Protein AF-A0A426UV46-F1 (afdb_monomer)

Nearest PDB structures (foldseek):
  8rbz-assembly1_g  TM=4.718E-01  e=3.714E+00  Homo sapiens
  5lu1-assembly1_A  TM=3.350E-01  e=1.543E+00  Homo sapiens
  2npm-assembly1_A  TM=2.794E-01  e=1.773E+00  Cryptosporidium parvum
  6y40-assembly1_A-2  TM=2.422E-01  e=1.945E+00  Homo sapiens
  2npm-assembly1_B  TM=2.722E-01  e=7.781E+00  Cryptosporidium parvum

pLDDT: mean 91.59, std 10.91, range [35.41, 98.19]

Radius of gyration: 17.72 Å; Cα contacts (8 Å, |Δi|>4): 249; chains: 1; bounding box: 41×38×52 Å

Structure (mmCIF, N/CA/C/O backbone):
data_AF-A0A426UV46-F1
#
_entry.id   AF-A0A426UV46-F1
#
loop_
_atom_site.group_PDB
_atom_site.id
_atom_site.type_symbol
_atom_site.label_atom_id
_atom_site.label_alt_id
_atom_site.label_comp_id
_atom_site.label_asym_id
_atom_site.label_entity_id
_atom_site.label_seq_id
_atom_site.pdbx_PDB_ins_code
_atom_site.Cartn_x
_atom_site.Cartn_y
_atom_site.Cartn_z
_atom_site.occupancy
_atom_site.B_iso_or_equiv
_atom_site.auth_seq_id
_atom_site.auth_comp_id
_atom_site.auth_asym_id
_atom_site.auth_atom_id
_atom_site.pdbx_PDB_model_num
ATOM 1 N N . MET A 1 1 ? 6.391 7.490 -26.432 1.00 70.06 1 MET A N 1
ATOM 2 C CA . MET A 1 1 ? 7.486 7.150 -25.497 1.00 70.06 1 MET A CA 1
ATOM 3 C C . MET A 1 1 ? 7.598 5.645 -25.295 1.00 70.06 1 MET A C 1
ATOM 5 O O . MET A 1 1 ? 8.622 5.083 -25.646 1.00 70.06 1 MET A O 1
ATOM 9 N N . PHE A 1 2 ? 6.559 4.973 -24.791 1.00 74.00 2 PHE A N 1
ATOM 10 C CA . PHE A 1 2 ? 6.619 3.526 -24.540 1.00 74.00 2 PHE A CA 1
ATOM 11 C C . PHE A 1 2 ? 6.658 2.647 -25.801 1.00 74.00 2 PHE A C 1
ATOM 13 O O . PHE A 1 2 ? 7.026 1.481 -25.697 1.00 74.00 2 PHE A O 1
ATOM 20 N N . ASP A 1 3 ? 6.374 3.210 -26.979 1.00 79.50 3 ASP A N 1
ATOM 21 C CA . ASP A 1 3 ? 6.514 2.539 -28.282 1.00 79.50 3 ASP A CA 1
ATOM 22 C C . ASP A 1 3 ? 7.847 2.835 -28.993 1.00 79.50 3 ASP A C 1
ATOM 24 O O . ASP A 1 3 ? 8.056 2.397 -30.126 1.00 79.50 3 ASP A O 1
ATOM 28 N N . ASP A 1 4 ? 8.756 3.585 -28.357 1.00 83.25 4 ASP A N 1
ATOM 29 C CA . ASP A 1 4 ? 10.045 3.929 -28.959 1.00 83.25 4 ASP A CA 1
ATOM 30 C C . ASP A 1 4 ? 10.956 2.698 -29.040 1.00 83.25 4 ASP A C 1
ATOM 32 O O . ASP A 1 4 ? 11.532 2.247 -28.046 1.00 83.25 4 ASP A O 1
ATOM 36 N N . LYS A 1 5 ? 11.094 2.161 -30.255 1.00 81.56 5 LYS A N 1
ATOM 37 C CA . LYS A 1 5 ? 11.864 0.948 -30.555 1.00 81.56 5 LYS A CA 1
ATOM 38 C C . LYS A 1 5 ? 13.367 1.097 -30.310 1.00 81.56 5 LYS A C 1
ATOM 40 O O . LYS A 1 5 ? 14.045 0.076 -30.267 1.00 81.56 5 LYS A O 1
ATOM 45 N N . HIS A 1 6 ? 13.877 2.316 -30.142 1.00 90.56 6 HIS A N 1
ATOM 46 C CA . HIS A 1 6 ? 15.285 2.561 -29.837 1.00 90.56 6 HIS A CA 1
ATOM 47 C C . HIS A 1 6 ? 15.610 2.409 -28.349 1.00 90.56 6 HIS A C 1
ATOM 49 O O . HIS A 1 6 ? 16.777 2.248 -28.008 1.00 90.56 6 HIS A O 1
ATOM 55 N N . LEU A 1 7 ? 14.596 2.417 -27.478 1.00 92.00 7 LEU A N 1
ATOM 56 C CA . LEU A 1 7 ? 14.758 2.196 -26.045 1.00 92.00 7 LEU A CA 1
ATOM 57 C C . LEU A 1 7 ? 14.491 0.734 -25.687 1.00 92.00 7 LEU A C 1
ATOM 59 O O . LEU A 1 7 ? 13.470 0.158 -26.087 1.00 92.00 7 LEU A O 1
ATOM 63 N N . THR A 1 8 ? 15.365 0.166 -24.861 1.00 93.44 8 THR A N 1
ATOM 64 C CA . THR A 1 8 ? 15.127 -1.095 -24.152 1.00 93.44 8 THR A CA 1
ATOM 65 C C . THR A 1 8 ? 13.950 -0.957 -23.184 1.00 93.44 8 THR A C 1
ATOM 67 O O . THR A 1 8 ? 13.579 0.140 -22.761 1.00 93.44 8 THR A O 1
ATOM 70 N N . ALA A 1 9 ? 13.356 -2.081 -22.782 1.00 92.81 9 ALA A N 1
ATOM 71 C CA . ALA A 1 9 ? 12.232 -2.072 -21.848 1.00 92.81 9 ALA A CA 1
ATOM 72 C C . ALA A 1 9 ? 12.585 -1.415 -20.498 1.00 92.81 9 ALA A C 1
ATOM 74 O O . ALA A 1 9 ? 11.799 -0.639 -19.952 1.00 92.81 9 ALA A O 1
ATOM 75 N N . ARG A 1 10 ? 13.807 -1.654 -20.008 1.00 93.94 10 ARG A N 1
ATOM 76 C CA . ARG A 1 10 ? 14.328 -1.041 -18.782 1.00 93.94 10 ARG A CA 1
ATOM 77 C C . ARG A 1 10 ? 14.507 0.470 -18.923 1.00 93.94 10 ARG A C 1
ATOM 79 O O . ARG A 1 10 ? 14.128 1.215 -18.025 1.00 93.94 10 ARG A O 1
ATOM 86 N N . GLU A 1 11 ? 15.027 0.941 -20.055 1.00 94.81 11 GLU A N 1
ATOM 87 C CA . GLU A 1 11 ? 15.141 2.380 -20.327 1.00 94.81 11 GLU A CA 1
ATOM 88 C C . GLU A 1 11 ? 13.773 3.059 -20.405 1.00 94.81 11 GLU A C 1
ATOM 90 O O . GLU A 1 11 ? 13.620 4.168 -19.902 1.00 94.81 11 GLU A O 1
ATOM 95 N N . ARG A 1 12 ? 12.758 2.389 -20.964 1.00 94.69 12 ARG A N 1
ATOM 96 C CA . ARG A 1 12 ? 11.387 2.921 -21.009 1.00 94.69 12 ARG A CA 1
ATOM 97 C C . ARG A 1 12 ? 10.771 3.054 -19.622 1.00 94.69 12 ARG A C 1
ATOM 99 O O . ARG A 1 12 ? 10.164 4.082 -19.342 1.00 94.69 12 ARG A O 1
ATOM 106 N N . ILE A 1 13 ? 10.942 2.058 -18.752 1.00 95.12 13 ILE A N 1
ATOM 107 C CA . ILE A 1 13 ? 10.481 2.147 -17.359 1.00 95.12 13 ILE A CA 1
ATOM 108 C C . ILE A 1 13 ? 11.248 3.254 -16.619 1.00 95.12 13 ILE A C 1
ATOM 110 O O . ILE A 1 13 ? 10.619 4.085 -15.970 1.00 95.12 13 ILE A O 1
ATOM 114 N N . ARG A 1 14 ? 12.580 3.343 -16.778 1.00 95.50 14 ARG A N 1
ATOM 115 C CA . ARG A 1 14 ? 13.387 4.428 -16.188 1.00 95.50 14 ARG A CA 1
ATOM 116 C C . ARG A 1 14 ? 12.884 5.802 -16.620 1.00 95.50 14 ARG A C 1
ATOM 118 O O . ARG A 1 14 ? 12.739 6.696 -15.794 1.00 95.50 14 ARG A O 1
ATOM 125 N N . LEU A 1 15 ? 12.628 5.966 -17.915 1.00 94.62 15 LEU A N 1
ATOM 126 C CA . LEU A 1 15 ? 12.138 7.212 -18.483 1.00 94.62 15 LEU A CA 1
ATOM 127 C C . LEU A 1 15 ? 10.731 7.539 -17.973 1.00 94.62 15 LEU A C 1
ATOM 129 O O . LEU A 1 15 ? 10.480 8.674 -17.584 1.00 94.62 15 LEU A O 1
ATOM 133 N N . GLY A 1 16 ? 9.835 6.552 -17.926 1.00 95.06 16 GLY A N 1
ATOM 134 C CA . GLY A 1 16 ? 8.491 6.733 -17.390 1.00 95.06 16 GLY A CA 1
ATOM 135 C C . GLY A 1 16 ? 8.497 7.156 -15.926 1.00 95.06 16 GLY A C 1
ATOM 136 O O . GLY A 1 16 ? 7.791 8.096 -15.574 1.00 95.06 16 GLY A O 1
ATOM 137 N N . TYR A 1 17 ? 9.339 6.543 -15.092 1.00 96.56 17 TYR A N 1
ATOM 138 C CA . TYR A 1 17 ? 9.496 6.994 -13.712 1.00 96.56 17 TYR A CA 1
ATOM 139 C C . TYR A 1 17 ? 10.090 8.399 -13.634 1.00 96.56 17 TYR A C 1
ATOM 141 O O . TYR A 1 17 ? 9.603 9.200 -12.852 1.00 96.56 17 TYR A O 1
ATOM 149 N N . GLY A 1 18 ? 11.048 8.744 -14.499 1.00 96.31 18 GLY A N 1
ATOM 150 C CA . GLY A 1 18 ? 11.556 10.114 -14.595 1.00 96.31 18 GLY A CA 1
ATOM 151 C C . GLY A 1 18 ? 10.467 11.147 -14.919 1.00 96.31 18 GLY A C 1
ATOM 152 O O . GLY A 1 18 ? 10.508 12.256 -14.396 1.00 96.31 18 GLY A O 1
ATOM 153 N N . PHE A 1 19 ? 9.465 10.790 -15.730 1.00 95.81 19 PHE A N 1
ATOM 154 C CA . PHE A 1 19 ? 8.300 11.651 -15.965 1.00 95.81 19 PHE A CA 1
ATOM 155 C C . PHE A 1 19 ? 7.394 11.765 -14.743 1.00 95.81 19 PHE A C 1
ATOM 157 O O . PHE A 1 19 ? 6.931 12.863 -14.445 1.00 95.81 19 PHE A O 1
ATOM 164 N N . VAL A 1 20 ? 7.158 10.660 -14.034 1.00 96.62 20 VAL A N 1
ATOM 165 C CA . VAL A 1 20 ? 6.393 10.674 -12.782 1.00 96.62 20 VAL A CA 1
ATOM 166 C C . VAL A 1 20 ? 7.094 11.543 -11.735 1.00 96.62 20 VAL A C 1
ATOM 168 O O . VAL A 1 20 ? 6.450 12.387 -11.128 1.00 96.62 20 VAL A O 1
ATOM 171 N N . ASP A 1 21 ? 8.410 11.410 -11.589 1.00 96.62 21 ASP A N 1
ATOM 172 C CA . ASP A 1 21 ? 9.207 12.187 -10.635 1.00 96.62 21 ASP A CA 1
ATOM 173 C C . ASP A 1 21 ? 9.211 13.687 -10.975 1.00 96.62 21 ASP A C 1
ATOM 175 O O . ASP A 1 21 ? 9.207 14.532 -10.083 1.00 96.62 21 ASP A O 1
ATOM 179 N N . LEU A 1 22 ? 9.222 14.030 -12.268 1.00 96.69 22 LEU A N 1
ATOM 180 C CA . LEU A 1 22 ? 9.265 15.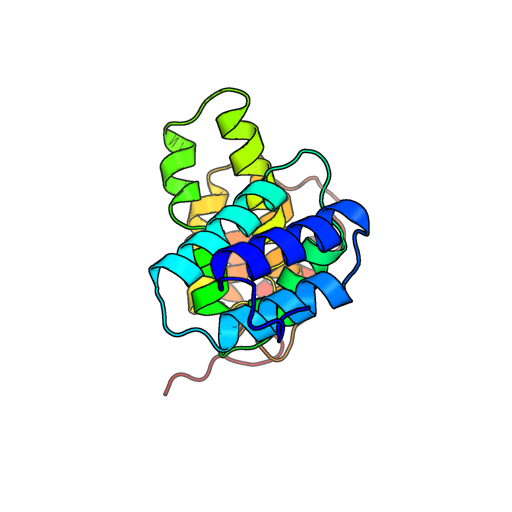418 -12.727 1.00 96.69 22 LEU A CA 1
ATOM 181 C C . LEU A 1 22 ? 7.902 16.116 -12.662 1.00 96.69 22 LEU A C 1
ATOM 183 O O . LEU A 1 22 ? 7.845 17.313 -12.382 1.00 96.69 22 LEU A O 1
ATOM 187 N N . LEU A 1 23 ? 6.829 15.404 -13.008 1.00 96.06 23 LEU A N 1
ATOM 188 C CA . LEU A 1 23 ? 5.510 16.001 -13.233 1.00 96.06 23 LEU A CA 1
ATOM 189 C C . LEU A 1 23 ? 4.511 15.711 -12.111 1.00 96.06 23 LEU A C 1
ATOM 191 O O . LEU A 1 23 ? 3.512 16.419 -12.026 1.00 96.06 23 LEU A O 1
ATOM 195 N N . ASP A 1 24 ? 4.747 14.670 -11.307 1.00 96.31 24 ASP A N 1
ATOM 196 C CA . ASP A 1 24 ? 3.757 14.062 -10.405 1.00 96.31 24 ASP A CA 1
ATOM 197 C C . ASP A 1 24 ? 2.389 13.877 -11.093 1.00 96.31 24 ASP A C 1
ATOM 199 O O . ASP A 1 2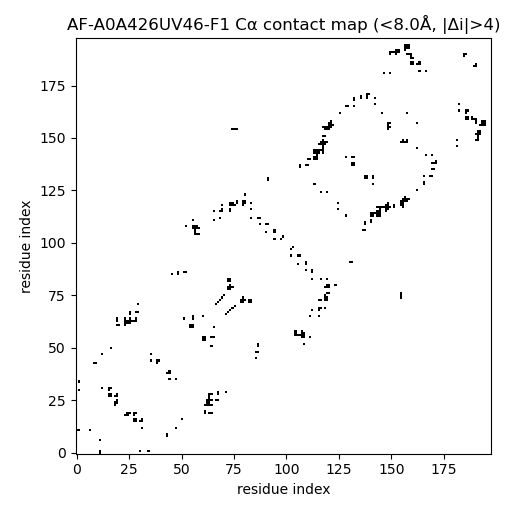4 ? 1.323 14.157 -10.545 1.00 96.31 24 ASP A O 1
ATOM 203 N N . ASP A 1 25 ? 2.438 13.435 -12.355 1.00 94.88 25 ASP A N 1
ATOM 204 C CA . ASP A 1 25 ? 1.274 13.296 -13.223 1.00 94.88 25 ASP A CA 1
ATOM 205 C C . ASP A 1 25 ? 0.744 11.857 -13.227 1.00 94.88 25 ASP A C 1
ATOM 207 O O . ASP A 1 25 ? 1.466 10.890 -13.496 1.00 94.88 25 ASP A O 1
ATOM 211 N N . TYR A 1 26 ? -0.554 11.718 -12.954 1.00 95.38 26 TYR A N 1
ATOM 212 C CA . TYR A 1 26 ? -1.234 10.426 -12.882 1.00 95.38 26 TYR A CA 1
ATOM 213 C C . TYR A 1 26 ? -1.158 9.644 -14.203 1.00 95.38 26 TYR A C 1
ATOM 215 O O . TYR A 1 26 ? -0.915 8.434 -14.194 1.00 95.38 26 TYR A O 1
ATOM 223 N N . TRP A 1 27 ? -1.291 10.309 -15.354 1.00 94.94 27 TRP A N 1
ATOM 224 C CA . TRP A 1 27 ? -1.262 9.624 -16.646 1.00 94.94 27 TRP A CA 1
ATOM 225 C C . TRP A 1 27 ? 0.115 9.046 -16.965 1.00 94.94 27 TRP A C 1
ATOM 227 O O . TRP A 1 27 ? 0.189 7.971 -17.566 1.00 94.94 27 TRP A O 1
ATOM 237 N N . ALA A 1 28 ? 1.204 9.678 -16.522 1.00 94.94 28 ALA A N 1
ATOM 238 C CA . ALA A 1 28 ? 2.539 9.088 -16.619 1.00 94.94 28 ALA A CA 1
ATOM 239 C C . ALA A 1 28 ? 2.632 7.748 -15.856 1.00 94.94 28 ALA A C 1
ATOM 241 O O . ALA A 1 28 ? 3.160 6.766 -16.392 1.00 94.94 28 ALA A O 1
ATOM 242 N N . ALA A 1 29 ? 2.049 7.668 -14.654 1.00 96.00 29 ALA A N 1
ATOM 243 C CA . ALA A 1 29 ? 2.001 6.440 -13.858 1.00 96.00 29 ALA A CA 1
ATOM 244 C C . ALA A 1 29 ? 1.108 5.355 -14.496 1.00 96.00 29 ALA A C 1
ATOM 246 O O . ALA A 1 29 ? 1.477 4.178 -14.521 1.00 96.00 29 ALA A O 1
ATOM 247 N N . VAL A 1 30 ? -0.035 5.735 -15.077 1.00 95.31 30 VAL A N 1
ATOM 248 C CA . VAL A 1 30 ? -0.928 4.808 -15.802 1.00 95.31 30 VAL A CA 1
ATOM 249 C C . VAL A 1 30 ? -0.241 4.210 -17.031 1.00 95.31 30 VAL A C 1
ATOM 251 O O . VAL A 1 30 ? -0.336 3.008 -17.287 1.00 95.31 30 VAL A O 1
ATOM 254 N N . GLN A 1 31 ? 0.499 5.018 -17.790 1.00 94.69 31 GLN A N 1
ATOM 255 C CA . GLN A 1 31 ? 1.215 4.540 -18.974 1.00 94.69 31 GLN A CA 1
ATOM 256 C C . GLN A 1 31 ? 2.314 3.531 -18.609 1.00 94.69 31 GLN A C 1
ATOM 258 O O . GLN A 1 31 ? 2.457 2.510 -19.286 1.00 94.69 31 GLN A O 1
ATOM 263 N N . LEU A 1 32 ? 3.037 3.764 -17.505 1.00 94.81 32 LEU A N 1
ATOM 264 C CA . LEU A 1 32 ? 3.971 2.789 -16.934 1.00 94.81 32 LEU A CA 1
ATOM 265 C C . LEU A 1 32 ? 3.274 1.471 -16.587 1.00 94.81 32 LEU A C 1
ATOM 267 O O . LEU A 1 32 ? 3.762 0.399 -16.949 1.00 94.81 32 LEU A O 1
ATOM 271 N N . ARG A 1 33 ? 2.109 1.539 -15.934 1.00 94.62 33 ARG A N 1
ATOM 272 C CA . ARG A 1 33 ? 1.307 0.353 -15.623 1.00 94.62 33 ARG A CA 1
ATOM 273 C C . ARG A 1 33 ? 0.925 -0.424 -16.878 1.00 94.62 33 ARG A C 1
ATOM 275 O O . ARG A 1 33 ? 1.093 -1.641 -16.932 1.00 94.62 33 ARG A O 1
ATOM 282 N N . TRP A 1 34 ? 0.407 0.244 -17.902 1.00 94.56 34 TRP A N 1
ATOM 283 C CA . TRP A 1 34 ? 0.044 -0.433 -19.148 1.00 94.56 34 TRP A CA 1
ATOM 284 C C . TRP A 1 34 ? 1.253 -1.033 -19.855 1.00 94.56 34 TRP A C 1
ATOM 286 O O . TRP A 1 34 ? 1.131 -2.080 -20.492 1.00 94.56 34 TRP A O 1
ATOM 296 N N . PHE A 1 35 ? 2.413 -0.386 -19.756 1.00 94.81 35 PHE A N 1
ATOM 297 C CA . PHE A 1 35 ? 3.654 -0.931 -20.276 1.00 94.81 35 PHE A CA 1
ATOM 298 C C . PHE A 1 35 ? 4.042 -2.221 -19.546 1.00 94.81 35 PHE A C 1
ATOM 300 O O . PHE A 1 35 ? 4.252 -3.231 -20.219 1.00 94.81 35 PHE A O 1
ATOM 307 N N . ILE A 1 36 ? 4.085 -2.213 -18.206 1.00 95.12 36 ILE A N 1
ATOM 308 C CA . ILE A 1 36 ? 4.538 -3.372 -17.424 1.00 95.12 36 ILE A CA 1
ATOM 309 C C . ILE A 1 36 ? 3.565 -4.552 -17.507 1.00 95.12 36 ILE A C 1
ATOM 311 O O . ILE A 1 36 ? 4.004 -5.684 -17.661 1.00 95.12 36 ILE A O 1
ATOM 315 N N . ARG A 1 37 ? 2.246 -4.304 -17.550 1.00 92.75 37 ARG A N 1
ATOM 316 C CA . ARG A 1 37 ? 1.223 -5.360 -17.711 1.00 92.75 37 ARG A CA 1
ATOM 317 C C . ARG A 1 37 ? 1.338 -6.152 -19.017 1.00 92.75 37 ARG A C 1
ATOM 319 O O . ARG A 1 37 ? 0.748 -7.221 -19.128 1.00 92.75 37 ARG A O 1
ATOM 326 N N . ARG A 1 38 ? 2.038 -5.617 -20.020 1.00 92.81 38 ARG A N 1
ATOM 327 C CA . ARG A 1 38 ? 2.291 -6.294 -21.302 1.00 92.81 38 ARG A CA 1
ATOM 328 C C . ARG A 1 38 ? 3.603 -7.076 -21.314 1.00 92.81 38 ARG A C 1
ATOM 330 O O . ARG A 1 38 ? 3.882 -7.747 -22.303 1.00 92.81 38 ARG A O 1
ATOM 337 N N . GLN A 1 39 ? 4.417 -6.955 -20.270 1.00 92.88 39 GLN A N 1
ATOM 338 C CA . GLN A 1 39 ? 5.687 -7.660 -20.171 1.00 92.88 39 GLN A CA 1
ATOM 339 C C . GLN A 1 39 ? 5.469 -9.031 -19.539 1.00 92.88 39 GLN A C 1
ATOM 341 O O . GLN A 1 39 ? 4.649 -9.192 -18.640 1.00 92.88 39 GLN A O 1
ATOM 346 N N . THR A 1 40 ? 6.227 -10.017 -20.007 1.00 92.00 40 THR A N 1
ATOM 347 C CA . THR A 1 40 ? 6.253 -11.372 -19.434 1.00 92.00 40 THR A CA 1
ATOM 348 C C . THR A 1 40 ? 7.562 -11.668 -18.708 1.00 92.00 40 THR A C 1
ATOM 350 O O . THR A 1 40 ? 7.720 -12.758 -18.173 1.00 92.00 40 THR A O 1
ATOM 353 N N . ASP A 1 41 ? 8.513 -10.730 -18.734 1.00 95.25 41 ASP A N 1
ATOM 354 C CA . ASP A 1 41 ? 9.821 -10.854 -18.096 1.00 95.25 41 ASP A CA 1
ATOM 355 C C . ASP A 1 41 ? 9.699 -10.596 -16.577 1.00 95.25 41 ASP A C 1
ATOM 357 O O . ASP A 1 41 ? 9.364 -9.470 -16.172 1.00 95.25 41 ASP A O 1
ATOM 361 N N . PRO A 1 42 ? 9.954 -11.610 -15.724 1.00 94.19 42 PRO A N 1
ATOM 362 C CA . PRO A 1 42 ? 9.878 -11.459 -14.275 1.00 94.19 42 PRO A CA 1
ATOM 363 C C . PRO A 1 42 ? 10.929 -10.498 -13.713 1.00 94.19 42 PRO A C 1
ATOM 365 O O . PRO A 1 42 ? 10.622 -9.757 -12.784 1.00 94.19 42 PRO A O 1
ATOM 368 N N . GLU A 1 43 ? 12.140 -10.453 -14.279 1.00 95.56 43 GLU A N 1
ATOM 369 C CA . GLU A 1 43 ? 13.204 -9.564 -13.790 1.00 95.56 43 GLU A CA 1
ATOM 370 C C . GLU A 1 43 ? 12.855 -8.101 -14.056 1.00 95.56 43 GLU A C 1
ATOM 372 O O . GLU A 1 43 ? 13.065 -7.227 -13.214 1.00 95.56 43 GLU A O 1
ATOM 377 N N . LEU A 1 44 ? 12.268 -7.831 -15.221 1.00 95.75 44 LEU A N 1
ATOM 378 C CA . LEU A 1 44 ? 11.785 -6.502 -15.568 1.00 95.75 44 LEU A CA 1
ATOM 379 C C . LEU A 1 44 ? 10.614 -6.068 -14.675 1.00 95.75 44 LEU A C 1
ATOM 381 O O . LEU A 1 44 ? 10.540 -4.904 -14.278 1.00 95.75 44 LEU A O 1
ATOM 385 N N . THR A 1 45 ? 9.714 -7.001 -14.360 1.00 95.62 45 THR A N 1
ATOM 386 C CA . THR A 1 45 ? 8.574 -6.774 -13.460 1.00 95.62 45 THR A CA 1
ATOM 387 C C . THR A 1 45 ? 9.040 -6.484 -12.040 1.00 95.62 45 THR A C 1
ATOM 389 O O . THR A 1 45 ? 8.590 -5.513 -11.434 1.00 95.62 4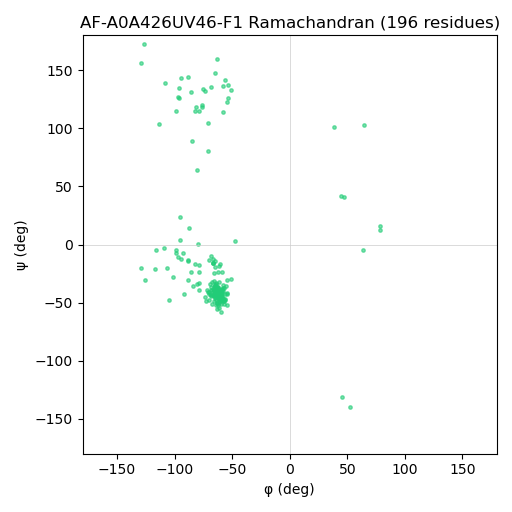5 THR A O 1
ATOM 392 N N . GLU A 1 46 ? 9.998 -7.254 -11.531 1.00 95.25 46 GLU A N 1
ATOM 393 C CA . GLU A 1 46 ? 10.600 -6.994 -10.226 1.00 95.25 46 GLU A CA 1
ATOM 394 C C . GLU A 1 46 ? 11.343 -5.656 -10.208 1.00 95.25 46 GLU A C 1
ATOM 396 O O . GLU A 1 46 ? 11.223 -4.888 -9.255 1.00 95.25 46 GLU A O 1
ATOM 401 N N . TRP A 1 47 ? 12.046 -5.313 -11.291 1.00 96.06 47 TRP A N 1
ATOM 402 C CA . TRP A 1 47 ? 12.701 -4.014 -11.396 1.00 96.06 47 TRP A CA 1
ATOM 403 C C . TRP A 1 47 ? 11.700 -2.850 -11.352 1.00 96.06 47 TRP A C 1
ATOM 405 O O . TRP A 1 47 ? 11.945 -1.863 -10.661 1.00 96.06 47 TRP A O 1
ATOM 415 N N . PHE A 1 48 ? 10.551 -2.974 -12.026 1.00 97.50 48 PHE A N 1
ATOM 416 C CA . PHE A 1 48 ? 9.456 -2.006 -11.918 1.00 97.50 48 PHE A CA 1
ATOM 417 C C . PHE A 1 48 ? 8.982 -1.852 -10.467 1.00 97.50 48 PHE A C 1
ATOM 419 O O . PHE A 1 48 ? 8.943 -0.736 -9.950 1.00 97.50 48 PHE A O 1
ATOM 426 N N . TRP A 1 49 ? 8.677 -2.954 -9.779 1.00 97.62 49 TRP A N 1
ATOM 427 C CA . TRP A 1 49 ? 8.207 -2.883 -8.396 1.00 97.62 49 TRP A CA 1
ATOM 428 C C . TRP A 1 49 ? 9.265 -2.332 -7.440 1.00 97.62 49 TRP A C 1
ATOM 430 O O . TRP A 1 49 ? 8.926 -1.553 -6.552 1.00 97.62 49 TRP A O 1
ATOM 440 N N . ALA A 1 50 ? 10.546 -2.641 -7.643 1.00 96.25 50 ALA A N 1
ATOM 441 C CA . ALA A 1 50 ? 11.637 -2.070 -6.859 1.00 96.25 50 ALA A CA 1
ATOM 442 C C . ALA A 1 50 ? 11.702 -0.539 -6.984 1.00 96.25 50 ALA A C 1
ATOM 444 O O . ALA A 1 50 ? 11.801 0.159 -5.973 1.00 96.25 50 ALA A O 1
ATOM 445 N N . GLU A 1 51 ? 11.574 -0.008 -8.201 1.00 97.00 51 GLU A N 1
ATOM 446 C CA . GLU A 1 51 ? 11.520 1.436 -8.459 1.00 97.00 51 GLU A CA 1
ATOM 447 C C . GLU A 1 51 ? 10.259 2.084 -7.860 1.00 97.00 51 GLU A C 1
ATOM 449 O O . GLU A 1 51 ? 10.325 3.195 -7.322 1.00 97.00 51 GLU A O 1
ATOM 454 N N . TYR A 1 52 ? 9.122 1.380 -7.893 1.00 97.75 52 TYR A N 1
ATOM 455 C CA . TYR A 1 52 ? 7.881 1.804 -7.241 1.00 97.75 52 TYR A CA 1
ATOM 456 C C . TYR A 1 52 ? 8.062 1.916 -5.721 1.00 97.75 52 TYR A C 1
ATOM 458 O O . TYR A 1 52 ? 7.789 2.959 -5.123 1.00 97.75 52 TYR A O 1
ATOM 466 N N . ARG A 1 53 ? 8.571 0.850 -5.091 1.00 97.25 53 ARG A N 1
ATOM 467 C CA . ARG A 1 53 ? 8.815 0.772 -3.645 1.00 97.25 53 ARG A CA 1
ATOM 468 C C . ARG A 1 53 ? 9.827 1.817 -3.188 1.00 97.25 53 ARG A C 1
ATOM 470 O O . ARG A 1 53 ? 9.639 2.406 -2.127 1.00 97.25 53 ARG A O 1
ATOM 477 N N . SER A 1 54 ? 10.868 2.087 -3.976 1.00 95.94 54 SER A N 1
ATOM 478 C CA . SER A 1 54 ? 11.833 3.144 -3.655 1.00 95.94 54 SER A CA 1
ATOM 479 C C . SER A 1 54 ? 11.135 4.496 -3.496 1.00 95.94 54 SER A C 1
ATOM 481 O O . SER A 1 54 ? 11.314 5.165 -2.485 1.00 95.94 54 SER A O 1
ATOM 483 N N . ARG A 1 55 ? 10.258 4.864 -4.436 1.00 97.31 55 ARG A N 1
ATOM 484 C CA . ARG A 1 55 ? 9.531 6.146 -4.403 1.00 97.31 55 ARG A CA 1
ATOM 485 C C . ARG A 1 55 ? 8.493 6.210 -3.288 1.00 97.31 55 ARG A C 1
ATOM 487 O O . ARG A 1 55 ? 8.310 7.252 -2.668 1.00 97.31 55 ARG A O 1
ATOM 494 N N . LEU A 1 56 ? 7.857 5.085 -2.962 1.00 96.88 56 LEU A N 1
ATOM 495 C CA . LEU A 1 56 ? 6.975 5.005 -1.795 1.00 96.88 56 LEU A CA 1
ATOM 496 C C . LEU A 1 56 ? 7.717 5.149 -0.460 1.00 96.88 56 LEU A C 1
ATOM 498 O O . LEU A 1 56 ? 7.063 5.424 0.543 1.00 96.88 56 LEU A O 1
ATOM 502 N N . ALA A 1 57 ? 9.040 5.000 -0.424 1.00 96.50 57 ALA A N 1
ATOM 503 C CA . ALA A 1 57 ? 9.841 5.183 0.783 1.00 96.50 57 ALA A CA 1
ATOM 504 C C . ALA A 1 57 ? 10.309 6.637 0.991 1.00 96.50 57 ALA A C 1
ATOM 506 O O . ALA A 1 57 ? 10.735 6.998 2.093 1.00 96.50 57 ALA A O 1
ATOM 507 N N . GLU A 1 58 ? 10.203 7.486 -0.035 1.00 96.62 58 GLU A N 1
ATOM 508 C CA . GLU A 1 58 ? 10.648 8.882 0.021 1.00 96.62 58 GLU A CA 1
ATOM 509 C C . GLU A 1 58 ? 9.840 9.706 1.036 1.00 96.62 58 GLU A C 1
ATOM 511 O O . GLU A 1 58 ? 8.647 9.445 1.220 1.00 96.62 58 GLU A O 1
ATOM 516 N N . PRO A 1 59 ? 10.426 10.719 1.702 1.00 95.12 59 PRO A N 1
ATOM 517 C CA . PRO A 1 59 ? 9.717 11.528 2.696 1.00 95.12 59 PRO A CA 1
ATOM 518 C C . PRO A 1 59 ? 8.427 12.161 2.161 1.00 95.12 59 PRO A C 1
ATOM 520 O O . PRO A 1 59 ? 7.391 12.112 2.826 1.00 95.12 59 PRO A O 1
ATOM 523 N N . GLN A 1 60 ? 8.462 12.675 0.931 1.00 93.31 60 GLN A N 1
ATOM 524 C CA . GLN A 1 60 ? 7.293 13.210 0.243 1.00 93.31 60 GLN A CA 1
ATOM 525 C C . GLN A 1 60 ? 6.694 12.149 -0.680 1.00 93.31 60 GLN A C 1
ATOM 527 O O . GLN A 1 60 ? 7.388 11.569 -1.509 1.00 93.31 60 GLN A O 1
ATOM 532 N N . ALA A 1 61 ? 5.397 11.885 -0.523 1.00 89.50 61 ALA A N 1
ATOM 533 C CA . ALA A 1 61 ? 4.683 10.982 -1.413 1.00 89.50 61 ALA A CA 1
ATOM 534 C C . ALA A 1 61 ? 4.407 11.674 -2.752 1.00 89.50 61 ALA A C 1
ATOM 536 O O . ALA A 1 61 ? 3.914 12.802 -2.764 1.00 89.50 61 ALA A O 1
ATOM 537 N N . LEU A 1 62 ? 4.666 10.970 -3.852 1.00 93.81 62 LEU A N 1
ATOM 538 C CA . LEU A 1 62 ? 4.189 11.353 -5.180 1.00 93.81 62 LEU A CA 1
ATOM 539 C C . LEU A 1 62 ? 2.701 11.011 -5.274 1.00 93.81 62 LEU A C 1
ATOM 541 O O . LEU A 1 62 ? 2.328 9.840 -5.123 1.00 93.81 62 LEU A O 1
ATOM 545 N N . HIS A 1 63 ? 1.859 12.023 -5.479 1.00 95.25 63 HIS A N 1
ATOM 546 C CA . HIS A 1 63 ? 0.412 11.851 -5.551 1.00 95.25 63 HIS A CA 1
ATOM 547 C C . HIS A 1 63 ? 0.019 10.917 -6.698 1.00 95.25 63 HIS A C 1
ATOM 549 O O . HIS A 1 63 ? -0.820 10.036 -6.513 1.00 95.25 63 HIS A O 1
ATOM 555 N N . ALA A 1 64 ? 0.667 11.042 -7.857 1.00 96.44 64 ALA A N 1
ATOM 556 C CA . ALA A 1 64 ? 0.404 10.195 -9.012 1.00 96.44 64 ALA A CA 1
ATOM 557 C C . ALA A 1 64 ? 0.639 8.712 -8.717 1.00 96.44 64 ALA A C 1
ATOM 559 O O . ALA A 1 64 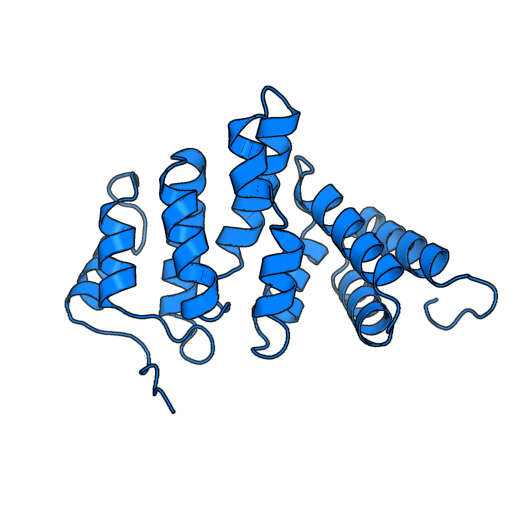? -0.154 7.870 -9.143 1.00 96.44 64 ALA A O 1
ATOM 560 N N . LEU A 1 65 ? 1.704 8.381 -7.976 1.00 95.88 65 LEU A N 1
ATOM 561 C CA . LEU A 1 65 ? 1.978 6.997 -7.596 1.00 95.88 65 LEU A CA 1
ATOM 562 C C . LEU A 1 65 ? 1.003 6.510 -6.537 1.00 95.88 65 LEU A C 1
ATOM 564 O O . LEU A 1 65 ? 0.424 5.450 -6.716 1.00 95.88 65 LEU A O 1
ATOM 568 N N . THR A 1 66 ? 0.768 7.253 -5.458 1.00 95.12 66 THR A N 1
ATOM 569 C CA . THR A 1 66 ? -0.154 6.772 -4.416 1.00 95.12 66 THR A CA 1
ATOM 570 C C . THR A 1 66 ? -1.579 6.614 -4.938 1.00 95.12 66 THR A C 1
ATOM 572 O O . THR A 1 66 ? -2.246 5.637 -4.597 1.00 95.12 66 THR A O 1
ATOM 575 N N . TYR A 1 67 ? -2.019 7.505 -5.827 1.00 95.50 67 TYR A N 1
ATOM 576 C CA . TYR A 1 67 ? -3.312 7.388 -6.485 1.00 95.50 67 TYR A CA 1
ATOM 577 C C . TYR A 1 67 ? -3.356 6.195 -7.448 1.00 95.50 67 TYR A C 1
ATOM 579 O O . TYR A 1 67 ? -4.227 5.343 -7.300 1.00 95.50 67 TYR A O 1
ATOM 587 N N . CYS A 1 68 ? -2.379 6.055 -8.355 1.00 96.25 68 CYS A N 1
ATOM 588 C CA . CYS A 1 68 ? -2.270 4.899 -9.257 1.00 96.25 68 CYS A CA 1
ATOM 589 C C . CYS A 1 68 ? -2.181 3.567 -8.488 1.00 96.25 68 CYS A C 1
ATOM 591 O O . CYS A 1 68 ? -2.815 2.587 -8.860 1.00 96.25 68 CYS A O 1
ATOM 593 N N . MET A 1 69 ? -1.454 3.508 -7.371 1.00 96.19 69 MET A N 1
ATOM 594 C CA . MET A 1 69 ? -1.442 2.338 -6.487 1.00 96.19 69 MET A CA 1
ATOM 595 C C . MET A 1 69 ? -2.862 1.971 -6.052 1.00 96.19 69 MET A C 1
ATOM 597 O O . MET A 1 69 ? -3.286 0.834 -6.232 1.00 96.19 69 MET A O 1
ATOM 601 N N . SER A 1 70 ? -3.605 2.943 -5.524 1.00 93.81 70 SER A N 1
ATOM 602 C CA . SER A 1 70 ? -4.956 2.728 -5.015 1.00 93.81 70 SER A CA 1
ATOM 603 C C . SER A 1 70 ? -5.934 2.289 -6.113 1.00 93.81 70 SER A C 1
ATOM 605 O O . SER A 1 70 ? -6.524 1.218 -5.993 1.00 93.81 70 SER A O 1
ATOM 607 N N . VAL A 1 71 ? -6.067 3.068 -7.193 1.00 92.44 71 VAL A N 1
ATOM 608 C CA . VAL A 1 71 ? -7.149 2.887 -8.185 1.00 92.44 71 VAL A CA 1
ATOM 609 C C . VAL A 1 71 ? -6.806 1.917 -9.312 1.00 92.44 71 VAL A C 1
ATOM 611 O O . VAL A 1 71 ? -7.674 1.251 -9.864 1.00 92.44 71 VAL A O 1
ATOM 614 N N . ASP A 1 72 ? -5.533 1.813 -9.688 1.00 93.69 72 ASP A N 1
ATOM 615 C CA . ASP A 1 72 ? -5.136 1.011 -10.843 1.00 93.69 72 ASP A CA 1
ATOM 616 C C . ASP A 1 72 ? -4.560 -0.354 -10.459 1.00 93.69 72 ASP A C 1
ATOM 618 O O . ASP A 1 72 ? -4.616 -1.296 -11.258 1.00 93.69 72 ASP A O 1
ATOM 622 N N . TRP A 1 73 ? -3.963 -0.469 -9.273 1.00 95.38 73 TRP A N 1
ATOM 623 C CA . TRP A 1 73 ? -3.329 -1.708 -8.831 1.00 95.38 73 TRP A CA 1
ATOM 624 C C . TRP A 1 73 ? -4.155 -2.451 -7.792 1.00 95.38 73 TRP A C 1
ATOM 626 O O . TRP A 1 73 ? -4.356 -3.653 -7.962 1.00 95.38 73 TRP A O 1
ATOM 636 N N . LEU A 1 74 ? -4.641 -1.752 -6.764 1.00 94.88 74 LEU A N 1
ATOM 637 C CA . LEU A 1 74 ? -5.299 -2.363 -5.606 1.00 94.88 74 LEU A CA 1
ATOM 638 C C . LEU A 1 74 ? -6.831 -2.437 -5.714 1.00 94.88 74 LEU A C 1
ATOM 640 O O . LEU A 1 74 ? -7.438 -3.147 -4.921 1.00 94.88 74 LEU A O 1
ATOM 644 N N . GLU A 1 75 ? -7.456 -1.754 -6.677 1.00 90.31 75 GLU A N 1
ATOM 645 C CA . GLU A 1 75 ? -8.916 -1.789 -6.879 1.00 90.31 75 GLU A CA 1
ATOM 646 C C . GLU A 1 75 ? -9.400 -2.981 -7.726 1.00 90.31 75 GLU A C 1
ATOM 648 O O . GLU A 1 75 ? -10.458 -3.549 -7.463 1.00 90.31 75 GLU A O 1
ATOM 653 N N . ASP A 1 76 ? -8.631 -3.398 -8.737 1.00 86.06 76 ASP A N 1
ATOM 654 C CA . ASP A 1 76 ? -8.997 -4.515 -9.618 1.00 86.06 76 ASP A CA 1
ATOM 655 C C . ASP A 1 76 ? -8.661 -5.858 -8.952 1.00 86.06 76 ASP A C 1
ATOM 657 O O . ASP A 1 76 ? -7.490 -6.166 -8.726 1.00 86.06 76 ASP A O 1
ATOM 661 N N . ARG A 1 77 ? -9.675 -6.701 -8.700 1.00 82.75 77 ARG A N 1
ATOM 662 C CA . ARG A 1 77 ? -9.521 -8.045 -8.100 1.00 82.75 77 ARG A CA 1
ATOM 663 C C . ARG A 1 77 ? -8.470 -8.918 -8.797 1.00 82.75 77 ARG A C 1
ATOM 665 O O . ARG A 1 77 ? -7.852 -9.750 -8.140 1.00 82.75 77 ARG A O 1
ATOM 672 N N . ASN A 1 78 ? -8.243 -8.739 -10.100 1.00 86.19 78 ASN A N 1
ATOM 673 C CA . ASN A 1 78 ? -7.266 -9.534 -10.851 1.00 86.19 78 ASN A CA 1
ATOM 674 C C . ASN A 1 78 ? -5.820 -9.069 -10.642 1.00 86.19 78 ASN A C 1
ATOM 676 O O . ASN A 1 78 ? -4.890 -9.800 -10.980 1.00 86.19 78 ASN A O 1
ATOM 680 N N . THR A 1 79 ? -5.612 -7.847 -10.146 1.00 90.19 79 THR A N 1
ATOM 681 C CA . THR A 1 79 ? -4.274 -7.285 -9.918 1.00 90.19 79 THR A CA 1
ATOM 682 C C . THR A 1 79 ? -3.987 -6.980 -8.457 1.00 90.19 79 THR A C 1
ATOM 684 O O . THR A 1 79 ? -2.815 -6.922 -8.099 1.00 90.19 79 THR A O 1
ATOM 687 N N . ALA A 1 80 ? -5.013 -6.819 -7.621 1.00 93.25 80 ALA A N 1
ATOM 688 C CA . ALA A 1 80 ? -4.883 -6.349 -6.248 1.00 93.25 80 ALA A CA 1
ATOM 689 C C . ALA A 1 80 ? -3.990 -7.253 -5.402 1.00 93.25 80 ALA A C 1
ATOM 691 O O . ALA A 1 80 ? -3.031 -6.763 -4.818 1.00 93.25 80 ALA A O 1
ATOM 692 N N . ALA A 1 81 ? -4.250 -8.563 -5.392 1.00 93.44 81 ALA A N 1
ATOM 693 C CA . ALA A 1 81 ? -3.457 -9.516 -4.620 1.00 93.44 81 ALA A CA 1
ATOM 694 C C . ALA A 1 81 ? -1.967 -9.534 -5.029 1.00 93.44 81 ALA A C 1
ATOM 696 O O . ALA A 1 81 ? -1.128 -9.198 -4.191 1.00 93.44 81 ALA A O 1
ATOM 697 N N . PRO A 1 82 ? -1.601 -9.805 -6.302 1.00 94.44 82 PRO A N 1
ATOM 698 C CA . PRO A 1 82 ? -0.191 -9.838 -6.689 1.00 94.44 82 PRO A CA 1
ATOM 699 C C . PRO A 1 82 ? 0.494 -8.467 -6.588 1.00 94.44 82 PRO A C 1
ATOM 701 O O . PRO A 1 82 ? 1.687 -8.403 -6.303 1.00 94.44 82 PRO A O 1
ATOM 704 N N . ALA A 1 83 ? -0.225 -7.359 -6.805 1.00 96.44 83 ALA A N 1
ATOM 705 C CA . ALA A 1 83 ? 0.346 -6.026 -6.626 1.00 96.44 83 ALA A CA 1
ATOM 706 C C . ALA A 1 83 ? 0.600 -5.710 -5.147 1.00 96.44 83 ALA A C 1
ATOM 708 O O . ALA A 1 83 ? 1.653 -5.171 -4.821 1.00 96.44 83 ALA A O 1
ATOM 709 N N . PHE A 1 84 ? -0.331 -6.052 -4.255 1.00 97.06 84 PHE A N 1
ATOM 710 C CA . PHE A 1 84 ? -0.179 -5.853 -2.814 1.00 97.06 84 PHE A CA 1
ATOM 711 C C . PHE A 1 84 ? 1.017 -6.639 -2.264 1.00 97.06 84 PHE A C 1
ATOM 713 O O . PHE A 1 84 ? 1.863 -6.062 -1.579 1.00 97.06 84 PHE A O 1
ATOM 720 N N . GLU A 1 85 ? 1.147 -7.912 -2.648 1.00 95.56 85 GLU A N 1
ATOM 721 C CA . GLU A 1 85 ? 2.303 -8.754 -2.315 1.00 95.56 85 GLU A CA 1
ATOM 722 C C . GLU A 1 85 ? 3.611 -8.167 -2.863 1.00 95.56 85 GLU A C 1
ATOM 724 O O . GLU A 1 85 ? 4.582 -8.017 -2.124 1.00 95.56 85 GLU A O 1
ATOM 729 N N . ALA A 1 86 ? 3.640 -7.758 -4.136 1.00 96.25 86 ALA A N 1
ATOM 730 C CA . ALA A 1 86 ? 4.835 -7.173 -4.741 1.00 96.25 86 ALA A CA 1
ATOM 731 C C . ALA A 1 86 ? 5.232 -5.834 -4.099 1.00 96.25 86 ALA A C 1
ATOM 733 O O . ALA A 1 86 ? 6.419 -5.527 -3.988 1.00 96.25 86 ALA A O 1
ATOM 734 N N . LEU A 1 87 ? 4.265 -5.019 -3.675 1.00 96.69 87 LEU A N 1
ATOM 735 C CA . LEU A 1 87 ? 4.512 -3.726 -3.038 1.00 96.69 87 LEU A CA 1
ATOM 736 C C . LEU A 1 87 ? 5.075 -3.874 -1.623 1.00 96.69 87 LEU A C 1
ATOM 738 O O . LEU A 1 87 ? 5.965 -3.106 -1.257 1.00 96.69 87 LEU A O 1
ATOM 742 N N . LEU A 1 88 ? 4.580 -4.843 -0.851 1.00 95.06 88 LEU A N 1
ATOM 743 C CA . LEU A 1 88 ? 5.080 -5.124 0.495 1.00 95.06 88 LEU A CA 1
ATOM 744 C C . LEU A 1 88 ? 6.381 -5.926 0.481 1.00 95.06 88 LEU A C 1
ATOM 746 O O . LEU A 1 88 ? 7.220 -5.707 1.350 1.00 95.06 88 LEU A O 1
ATOM 750 N N . ALA A 1 89 ? 6.581 -6.821 -0.491 1.00 88.88 89 ALA A N 1
ATOM 751 C CA . ALA A 1 89 ? 7.708 -7.755 -0.506 1.00 88.88 89 ALA A CA 1
ATOM 752 C C . ALA A 1 89 ? 7.903 -8.402 0.889 1.00 88.88 89 ALA A C 1
ATOM 754 O O . ALA A 1 89 ? 6.932 -8.819 1.514 1.00 88.88 89 ALA A O 1
ATOM 755 N N . ASP A 1 90 ? 9.132 -8.426 1.418 1.00 89.81 90 ASP A N 1
ATOM 756 C CA . ASP A 1 90 ? 9.423 -8.920 2.776 1.00 89.81 90 ASP A CA 1
ATOM 757 C C . ASP A 1 90 ? 9.472 -7.791 3.827 1.00 89.81 90 ASP A C 1
ATOM 759 O O . ASP A 1 90 ? 10.182 -7.899 4.828 1.00 89.81 90 ASP A O 1
ATOM 763 N N . ASP A 1 91 ? 8.819 -6.651 3.593 1.00 92.56 91 ASP A N 1
ATOM 764 C CA . ASP A 1 91 ? 9.052 -5.433 4.378 1.00 92.56 91 ASP A CA 1
ATOM 765 C C . ASP A 1 91 ? 8.731 -5.573 5.867 1.00 92.56 91 ASP A C 1
ATOM 767 O O . ASP A 1 91 ? 9.487 -5.057 6.691 1.00 92.56 91 ASP A O 1
ATOM 771 N N . LEU A 1 92 ? 7.647 -6.269 6.225 1.00 92.81 92 LEU A N 1
ATOM 772 C CA . LEU A 1 92 ? 7.280 -6.497 7.628 1.00 92.81 92 LEU A CA 1
ATOM 773 C C . LEU A 1 92 ? 8.325 -7.350 8.359 1.00 92.81 92 LEU A C 1
ATOM 775 O O . LEU A 1 92 ? 8.669 -7.057 9.506 1.00 92.81 92 LEU A O 1
ATOM 779 N N . GLU A 1 93 ? 8.898 -8.342 7.676 1.00 92.94 93 GLU A N 1
ATOM 780 C CA . GLU A 1 93 ? 9.985 -9.155 8.221 1.00 92.94 93 GLU A CA 1
ATOM 781 C C . GLU A 1 93 ? 11.277 -8.340 8.331 1.00 92.94 93 GLU A C 1
ATOM 783 O O . GLU A 1 93 ? 11.902 -8.280 9.391 1.00 92.94 93 GLU A O 1
ATOM 788 N N . ARG A 1 94 ? 11.648 -7.614 7.269 1.00 91.69 94 ARG A N 1
ATOM 789 C CA . ARG A 1 94 ? 12.838 -6.747 7.257 1.00 91.69 94 ARG A CA 1
ATOM 790 C C . ARG A 1 94 ? 12.776 -5.694 8.349 1.00 91.69 94 ARG A C 1
ATOM 792 O O . ARG A 1 94 ? 13.796 -5.409 8.972 1.00 91.69 94 ARG A O 1
ATOM 799 N N . LEU A 1 95 ? 11.592 -5.149 8.629 1.00 94.44 95 LEU A N 1
ATOM 800 C CA . LEU A 1 95 ? 11.392 -4.153 9.672 1.00 94.44 95 LEU A CA 1
ATOM 801 C C . LEU A 1 95 ? 11.910 -4.638 11.034 1.00 94.44 95 LEU A C 1
ATOM 803 O O . LEU A 1 95 ? 12.395 -3.823 11.809 1.00 94.44 95 LEU A O 1
ATOM 807 N N . LYS A 1 96 ? 11.891 -5.940 11.338 1.00 92.50 96 LYS A N 1
ATOM 808 C CA . LYS A 1 96 ? 12.404 -6.492 12.609 1.00 92.50 96 LYS A CA 1
ATOM 809 C C . LYS A 1 96 ? 13.921 -6.312 12.770 1.00 92.50 96 LYS A C 1
ATOM 811 O O . LYS A 1 96 ? 14.423 -6.339 13.891 1.00 92.50 96 LYS A O 1
ATOM 816 N N . HIS A 1 97 ? 14.636 -6.084 11.669 1.00 95.00 97 HIS A N 1
ATOM 817 C CA . HIS A 1 97 ? 16.097 -6.006 11.613 1.00 95.00 97 HIS A CA 1
ATOM 818 C C . HIS A 1 97 ? 16.640 -4.632 11.198 1.00 95.00 97 HIS A C 1
ATOM 820 O O . HIS A 1 97 ? 17.854 -4.440 11.198 1.00 95.00 97 HIS A O 1
ATOM 826 N N . LEU A 1 98 ? 15.768 -3.687 10.839 1.00 95.62 98 LEU A N 1
ATOM 827 C CA . LEU A 1 98 ? 16.159 -2.344 10.412 1.00 95.62 98 LEU A CA 1
ATOM 828 C C . LEU A 1 98 ? 16.132 -1.339 11.567 1.00 95.62 98 LEU A C 1
ATOM 830 O O . LEU A 1 98 ? 15.207 -1.327 12.389 1.00 95.62 98 LEU A O 1
ATOM 834 N N . ASP A 1 99 ? 17.094 -0.421 11.538 1.00 95.38 99 ASP A N 1
ATOM 835 C CA . ASP A 1 99 ? 17.195 0.750 12.401 1.00 95.38 99 ASP A CA 1
ATOM 836 C C . ASP A 1 99 ? 17.349 2.053 11.586 1.00 95.38 99 ASP A C 1
ATOM 838 O O . ASP A 1 99 ? 17.441 2.053 10.353 1.00 95.38 99 ASP A O 1
ATOM 842 N N . GLY A 1 100 ? 17.284 3.188 12.290 1.00 96.06 100 GLY A N 1
ATOM 843 C CA . GLY A 1 100 ? 17.503 4.521 11.726 1.00 96.06 100 GLY A CA 1
ATOM 844 C C . GLY A 1 100 ? 16.654 4.836 10.489 1.00 96.06 100 GLY A C 1
ATOM 845 O O . GLY A 1 100 ? 15.478 4.486 10.405 1.00 96.06 100 GLY A O 1
ATOM 846 N N . GLU A 1 101 ? 17.267 5.502 9.509 1.00 96.31 101 GLU A N 1
ATOM 847 C CA . GLU A 1 101 ? 16.568 5.957 8.301 1.00 96.31 101 GLU A CA 1
ATOM 848 C C . GLU A 1 101 ? 16.029 4.800 7.451 1.00 96.31 101 GLU A C 1
ATOM 850 O O . GLU A 1 101 ? 14.967 4.922 6.848 1.00 96.31 101 GLU A O 1
ATOM 855 N N . ALA A 1 102 ? 16.712 3.652 7.422 1.00 95.81 102 ALA A N 1
ATOM 856 C CA . ALA A 1 102 ? 16.246 2.498 6.655 1.00 95.81 102 ALA A CA 1
ATOM 857 C C . ALA A 1 102 ? 14.928 1.942 7.220 1.00 95.81 102 ALA A C 1
ATOM 859 O O . ALA A 1 102 ? 14.023 1.568 6.462 1.00 95.81 102 ALA A O 1
ATOM 860 N N . ARG A 1 103 ? 14.797 1.937 8.554 1.00 97.31 103 ARG A N 1
ATOM 861 C CA . ARG A 1 103 ? 13.547 1.598 9.238 1.00 97.31 103 ARG A CA 1
ATOM 862 C C . ARG A 1 103 ? 12.448 2.599 8.901 1.00 97.31 103 ARG A C 1
ATOM 864 O O . ARG A 1 103 ? 11.365 2.183 8.499 1.00 97.31 103 ARG A O 1
ATOM 871 N N . GLU A 1 104 ? 12.728 3.894 9.021 1.00 97.25 104 GLU A N 1
ATOM 872 C CA . GLU A 1 104 ? 11.749 4.956 8.759 1.00 97.25 104 GLU A CA 1
ATOM 873 C C . GLU A 1 104 ? 11.266 4.956 7.303 1.00 97.25 104 GLU A C 1
ATOM 875 O O . GLU A 1 104 ? 10.066 5.037 7.041 1.00 97.25 104 GLU A O 1
ATOM 880 N N . ALA A 1 105 ? 12.173 4.782 6.343 1.00 96.75 105 ALA A N 1
ATOM 881 C CA . ALA A 1 105 ? 11.846 4.663 4.926 1.00 96.75 105 ALA A CA 1
ATOM 882 C C . ALA A 1 105 ? 10.917 3.470 4.646 1.00 96.75 105 ALA A C 1
ATOM 884 O O . ALA A 1 105 ? 9.940 3.592 3.902 1.00 96.75 105 ALA A O 1
ATOM 885 N N . THR A 1 106 ? 11.175 2.332 5.294 1.00 97.25 106 THR A N 1
ATOM 886 C CA . THR A 1 106 ? 10.326 1.137 5.186 1.00 97.25 106 THR A CA 1
ATOM 887 C C . THR A 1 106 ? 8.961 1.366 5.844 1.00 97.25 106 THR A C 1
ATOM 889 O O . THR A 1 106 ? 7.938 1.074 5.229 1.00 97.25 106 THR A O 1
ATOM 892 N N . LEU A 1 107 ? 8.904 1.987 7.029 1.00 97.88 107 LEU A N 1
ATOM 893 C CA . LEU A 1 107 ? 7.642 2.346 7.691 1.00 97.88 107 LEU A CA 1
ATOM 894 C C . LEU A 1 107 ? 6.780 3.283 6.841 1.00 97.88 107 LEU A C 1
ATOM 896 O O . LEU A 1 107 ? 5.576 3.054 6.723 1.00 97.88 107 LEU A O 1
ATOM 900 N N . ARG A 1 108 ? 7.374 4.307 6.212 1.00 97.31 108 ARG A N 1
ATOM 901 C CA . ARG A 1 108 ? 6.654 5.218 5.304 1.00 97.31 108 ARG A CA 1
ATOM 902 C C . ARG A 1 108 ? 6.023 4.461 4.143 1.00 97.31 108 ARG A C 1
ATOM 904 O O . ARG A 1 108 ? 4.852 4.685 3.835 1.00 97.31 108 ARG A O 1
ATOM 911 N N . ARG A 1 109 ? 6.778 3.549 3.528 1.00 97.38 109 ARG A N 1
ATOM 912 C CA . ARG A 1 109 ? 6.287 2.716 2.430 1.00 97.38 109 ARG A CA 1
ATOM 913 C C . ARG A 1 109 ? 5.126 1.827 2.871 1.00 97.38 109 ARG A C 1
ATOM 915 O O . ARG A 1 109 ? 4.059 1.922 2.269 1.00 97.38 109 ARG A O 1
ATOM 922 N N . ILE A 1 110 ? 5.302 1.033 3.930 1.00 98.12 110 ILE A N 1
ATOM 923 C CA . ILE A 1 110 ? 4.252 0.143 4.453 1.00 98.12 110 ILE A CA 1
ATOM 924 C C . ILE A 1 110 ? 3.005 0.960 4.799 1.00 98.12 110 ILE A C 1
ATOM 926 O O . ILE A 1 110 ? 1.913 0.644 4.342 1.00 98.12 110 ILE A O 1
ATOM 930 N N . SER A 1 111 ? 3.166 2.064 5.530 1.00 97.75 111 SER A N 1
ATOM 931 C CA . SER A 1 111 ? 2.064 2.946 5.923 1.00 97.75 111 SER A CA 1
ATOM 932 C C . SER A 1 111 ? 1.238 3.427 4.724 1.00 97.75 111 SER A C 1
ATOM 934 O O . SER A 1 111 ? 0.006 3.406 4.782 1.00 97.75 111 SER A O 1
ATOM 936 N N . ARG A 1 112 ? 1.889 3.809 3.617 1.00 97.44 112 ARG A N 1
ATOM 937 C CA . ARG A 1 112 ? 1.214 4.239 2.380 1.00 97.44 112 ARG A CA 1
ATOM 938 C C . ARG A 1 112 ? 0.483 3.093 1.690 1.00 97.44 112 ARG A C 1
ATOM 940 O O . ARG A 1 112 ? -0.639 3.300 1.240 1.00 97.44 112 ARG A O 1
ATOM 947 N N . ILE A 1 113 ? 1.099 1.913 1.624 1.00 97.69 113 ILE A N 1
ATOM 948 C CA . ILE A 1 113 ? 0.492 0.722 1.015 1.00 97.69 113 ILE A CA 1
ATOM 949 C C . ILE A 1 113 ? -0.755 0.310 1.800 1.00 97.69 113 ILE A C 1
ATOM 951 O O . ILE A 1 113 ? -1.823 0.184 1.207 1.00 97.69 113 ILE A O 1
ATOM 955 N N . LEU A 1 114 ? -0.645 0.192 3.129 1.00 97.56 114 LEU A N 1
ATOM 956 C CA . LEU A 1 114 ? -1.767 -0.167 3.999 1.00 97.56 114 LEU A CA 1
ATOM 957 C C . LEU A 1 114 ? -2.902 0.860 3.903 1.00 97.56 114 LEU A C 1
ATOM 959 O O . LEU A 1 114 ? -4.061 0.500 3.763 1.00 97.56 114 LEU A O 1
ATOM 963 N N . SER A 1 115 ? -2.583 2.155 3.883 1.00 95.19 115 SER A N 1
ATOM 964 C CA . SER A 1 115 ? -3.618 3.195 3.766 1.00 95.19 115 SER A CA 1
ATOM 965 C C . SER A 1 115 ? -4.405 3.122 2.449 1.00 95.19 115 SER A C 1
ATOM 967 O O . SER A 1 115 ? -5.526 3.618 2.381 1.00 95.19 115 SER A O 1
ATOM 969 N N . ALA A 1 116 ? -3.830 2.528 1.400 1.00 94.62 116 ALA A N 1
ATOM 970 C CA . ALA A 1 116 ? -4.449 2.396 0.083 1.00 94.62 116 ALA A CA 1
ATOM 971 C C . ALA A 1 116 ? -5.089 1.020 -0.165 1.00 94.62 116 ALA A C 1
ATOM 973 O O . ALA A 1 116 ? -5.754 0.840 -1.186 1.00 94.62 116 ALA A O 1
ATOM 974 N N . SER A 1 117 ? -4.900 0.047 0.730 1.00 95.19 117 SER A N 1
ATOM 975 C CA . SER A 1 117 ? -5.267 -1.353 0.494 1.00 95.19 117 SER A CA 1
ATOM 976 C C . SER A 1 117 ? -6.706 -1.707 0.859 1.00 95.19 117 SER A C 1
ATOM 978 O O . SER A 1 117 ? -7.053 -2.882 0.901 1.00 95.19 117 SER A O 1
ATOM 980 N N . GLY A 1 118 ? -7.576 -0.715 1.063 1.00 92.62 118 GLY A N 1
ATOM 981 C CA . GLY A 1 118 ? -8.989 -0.946 1.374 1.00 92.62 118 GLY A CA 1
ATOM 982 C C . GLY A 1 118 ? -9.767 -1.705 0.292 1.00 92.62 118 GLY A C 1
ATOM 983 O O . GLY A 1 118 ? -10.829 -2.227 0.578 1.00 92.62 118 GLY A O 1
ATOM 984 N N . ASN A 1 119 ? -9.269 -1.808 -0.942 1.00 92.25 119 ASN A N 1
ATOM 985 C CA . ASN A 1 119 ? -9.896 -2.625 -1.993 1.00 92.25 119 ASN A CA 1
ATOM 986 C C . ASN A 1 119 ? -9.253 -4.008 -2.175 1.00 92.25 119 ASN A C 1
ATOM 988 O O . ASN A 1 119 ? -9.748 -4.813 -2.963 1.00 92.25 119 ASN A O 1
ATOM 992 N N . VAL A 1 120 ? -8.157 -4.296 -1.467 1.00 93.69 120 VAL A N 1
ATOM 993 C CA . VAL A 1 120 ? -7.495 -5.599 -1.550 1.00 93.69 120 VAL A CA 1
ATOM 994 C C . VAL A 1 120 ? -8.409 -6.653 -0.919 1.00 93.69 120 VAL A C 1
ATOM 996 O O . VAL A 1 120 ? -8.947 -6.397 0.162 1.00 93.69 120 VAL A O 1
ATOM 999 N N . PRO A 1 121 ? -8.578 -7.835 -1.546 1.00 92.00 121 PRO A N 1
ATOM 1000 C CA . PRO A 1 121 ? -9.370 -8.914 -0.969 1.00 92.00 121 PRO A CA 1
ATOM 1001 C C . PRO A 1 121 ? -8.950 -9.225 0.470 1.00 92.00 121 PRO A C 1
ATOM 1003 O O . PRO A 1 121 ? -7.762 -9.386 0.763 1.00 92.00 121 PRO A O 1
ATOM 1006 N N . TRP A 1 122 ? -9.924 -9.338 1.370 1.00 92.50 122 TRP A N 1
ATOM 1007 C CA . TRP A 1 122 ? -9.699 -9.470 2.807 1.00 92.50 122 TRP A CA 1
ATOM 1008 C C . TRP A 1 122 ? -8.856 -10.694 3.145 1.00 92.50 122 TRP A C 1
ATOM 1010 O O . TRP A 1 122 ? -7.937 -10.598 3.950 1.00 92.50 122 TRP A O 1
ATOM 1020 N N . CYS A 1 123 ? -9.083 -11.816 2.459 1.00 91.69 123 CYS A N 1
ATOM 1021 C CA . CYS A 1 123 ? -8.293 -13.036 2.633 1.00 91.69 123 CYS A CA 1
ATOM 1022 C C . CYS A 1 123 ? -6.789 -12.847 2.358 1.00 91.69 123 CYS A C 1
ATOM 1024 O O . CYS A 1 123 ? -5.977 -13.600 2.889 1.00 91.69 12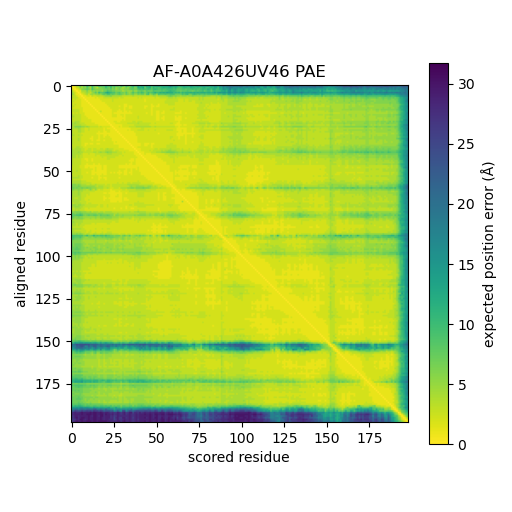3 CYS A O 1
ATOM 1026 N N . VAL A 1 124 ? -6.415 -11.841 1.561 1.00 93.56 124 VAL A N 1
ATOM 1027 C CA . VAL A 1 124 ? -5.022 -11.476 1.270 1.00 93.56 124 VAL A CA 1
ATOM 1028 C C . VAL A 1 124 ? -4.519 -10.423 2.257 1.00 93.56 124 VAL A C 1
ATOM 1030 O O . VAL A 1 124 ? -3.397 -10.513 2.751 1.00 93.56 124 VAL A O 1
ATOM 1033 N N . ALA A 1 125 ? -5.340 -9.417 2.561 1.00 95.44 125 ALA A N 1
ATOM 1034 C CA . ALA A 1 125 ? -4.916 -8.276 3.364 1.00 95.44 125 ALA A CA 1
ATOM 1035 C C . ALA A 1 125 ? -4.921 -8.544 4.880 1.00 95.44 125 ALA A C 1
ATOM 1037 O O . ALA A 1 125 ? -4.063 -8.030 5.598 1.00 95.44 125 ALA A O 1
ATOM 1038 N N . ALA A 1 126 ? -5.852 -9.361 5.381 1.00 95.38 126 ALA A N 1
ATOM 1039 C CA . ALA A 1 126 ? -6.048 -9.584 6.811 1.00 95.38 126 ALA A CA 1
ATOM 1040 C C . ALA A 1 126 ? -4.812 -10.159 7.529 1.00 95.38 126 ALA A C 1
ATOM 1042 O O . ALA A 1 126 ? -4.457 -9.605 8.574 1.00 95.38 126 ALA A O 1
ATOM 1043 N N . PRO A 1 127 ? -4.089 -11.169 6.994 1.00 95.94 127 PRO A N 1
ATOM 1044 C CA . PRO A 1 127 ? -2.862 -11.659 7.628 1.00 95.94 127 PRO A CA 1
ATOM 1045 C C . PRO A 1 127 ? -1.788 -10.571 7.753 1.00 95.94 127 PRO A C 1
ATOM 1047 O O . PRO A 1 127 ? -1.128 -10.452 8.784 1.00 95.94 127 PRO A O 1
ATOM 1050 N N . VAL A 1 128 ? -1.657 -9.723 6.728 1.00 97.56 128 VAL A N 1
ATOM 1051 C CA . VAL A 1 128 ? -0.715 -8.596 6.726 1.00 97.56 128 VAL A CA 1
ATOM 1052 C C . VAL A 1 128 ? -1.122 -7.549 7.759 1.00 97.56 128 VAL A C 1
ATOM 1054 O O . VAL A 1 128 ? -0.272 -7.050 8.492 1.00 97.56 128 VAL A O 1
ATOM 1057 N N . TYR A 1 129 ? -2.411 -7.215 7.855 1.00 97.75 129 TYR A N 1
ATOM 1058 C CA . TYR A 1 129 ? -2.900 -6.270 8.859 1.00 97.75 129 TYR A CA 1
ATOM 1059 C C . TYR A 1 129 ? -2.686 -6.780 10.286 1.00 97.75 129 TYR A C 1
ATOM 1061 O O . TYR A 1 129 ? -2.309 -6.000 11.160 1.00 97.75 129 TYR A O 1
ATOM 1069 N N . GLN A 1 130 ? -2.889 -8.078 10.517 1.00 97.00 130 GLN A N 1
ATOM 1070 C CA . GLN A 1 130 ? -2.636 -8.724 11.805 1.00 97.00 130 GLN A CA 1
ATOM 1071 C C . GLN A 1 130 ? -1.150 -8.698 12.178 1.00 97.00 130 GLN A C 1
ATOM 1073 O O . GLN A 1 130 ? -0.822 -8.420 13.326 1.00 97.00 130 GLN A O 1
ATOM 1078 N N . GLU A 1 131 ? -0.236 -8.945 11.236 1.00 97.12 131 GLU A N 1
ATOM 1079 C CA . GLU A 1 131 ? 1.199 -8.816 11.515 1.00 97.12 131 GLU A CA 1
ATOM 1080 C C . GLU A 1 131 ? 1.593 -7.348 11.751 1.00 97.12 131 GLU A C 1
ATOM 1082 O O . GLU A 1 131 ? 2.305 -7.025 12.705 1.00 97.12 131 GLU A O 1
ATOM 1087 N N . ALA A 1 132 ? 1.091 -6.435 10.917 1.00 97.56 132 ALA A N 1
ATOM 1088 C CA . ALA A 1 132 ? 1.382 -5.009 11.010 1.00 97.56 132 ALA A CA 1
ATOM 1089 C C . ALA A 1 132 ? 0.832 -4.359 12.293 1.00 97.56 132 ALA A C 1
ATOM 1091 O O . ALA A 1 132 ? 1.385 -3.351 12.739 1.00 97.56 132 ALA A O 1
ATOM 1092 N N . SER A 1 133 ? -0.210 -4.920 12.920 1.00 97.44 133 SER A N 1
ATOM 1093 C CA . SER A 1 133 ? -0.769 -4.393 14.175 1.00 97.44 133 SER A CA 1
ATOM 1094 C C . SER A 1 133 ? 0.199 -4.511 15.358 1.00 97.44 133 SER A C 1
ATOM 1096 O O . SER A 1 133 ? 0.055 -3.788 16.342 1.00 97.44 133 SER A O 1
ATOM 1098 N N . ALA A 1 134 ? 1.256 -5.321 15.250 1.00 96.50 134 ALA A N 1
ATOM 1099 C CA . ALA A 1 134 ? 2.344 -5.335 16.226 1.00 96.50 134 ALA A CA 1
ATOM 1100 C C . ALA A 1 134 ? 3.199 -4.047 16.207 1.00 96.50 134 ALA A C 1
ATOM 1102 O O . ALA A 1 134 ? 4.036 -3.848 17.090 1.00 96.50 134 ALA A O 1
ATOM 1103 N N . VAL A 1 135 ? 3.012 -3.167 15.216 1.00 97.00 135 VAL A N 1
ATOM 1104 C CA . VAL A 1 135 ? 3.776 -1.929 15.029 1.00 97.00 135 VAL A CA 1
ATOM 1105 C C . VAL A 1 135 ? 2.861 -0.712 15.243 1.00 97.00 135 VAL A C 1
ATOM 1107 O O . VAL A 1 135 ? 2.108 -0.350 14.338 1.00 97.00 135 VAL A O 1
ATOM 1110 N N . PRO A 1 136 ? 2.950 -0.011 16.394 1.00 96.56 136 PRO A N 1
ATOM 1111 C CA . PRO A 1 136 ? 2.029 1.081 16.731 1.00 96.56 136 PRO A CA 1
ATOM 1112 C C . PRO A 1 136 ? 1.941 2.206 15.692 1.00 96.56 136 PRO A C 1
ATOM 1114 O O . PRO A 1 136 ? 0.868 2.740 15.426 1.00 96.56 136 PRO A O 1
ATOM 1117 N N . SER A 1 137 ? 3.052 2.541 15.029 1.00 96.19 137 SER A N 1
ATOM 1118 C CA . SER A 1 137 ? 3.071 3.586 13.995 1.00 96.19 137 SER A CA 1
ATOM 1119 C C . SER A 1 137 ? 2.264 3.238 12.734 1.00 96.19 137 SER A C 1
ATOM 1121 O O . SER A 1 137 ? 2.002 4.130 11.927 1.00 96.19 137 SER A O 1
ATOM 1123 N N . LEU A 1 138 ? 1.841 1.979 12.563 1.00 98.12 138 LEU A N 1
ATOM 1124 C CA . LEU A 1 138 ? 1.011 1.524 11.445 1.00 98.12 138 LEU A CA 1
ATOM 1125 C C . LEU A 1 138 ? -0.485 1.463 11.780 1.00 98.12 138 LEU A C 1
ATOM 1127 O O . LEU A 1 138 ? -1.296 1.328 10.866 1.00 98.12 138 LEU A O 1
ATOM 1131 N N . HIS A 1 139 ? -0.880 1.606 13.051 1.00 98.19 139 HIS A N 1
ATOM 1132 C CA . HIS A 1 139 ? -2.272 1.432 13.493 1.00 98.19 139 HIS A CA 1
ATOM 1133 C C . HIS A 1 139 ? -3.257 2.329 12.748 1.00 98.19 139 HIS A C 1
ATOM 1135 O O . HIS A 1 139 ? -4.305 1.865 12.303 1.00 98.19 139 HIS A O 1
ATOM 1141 N N . ARG A 1 140 ? -2.897 3.596 12.524 1.00 97.56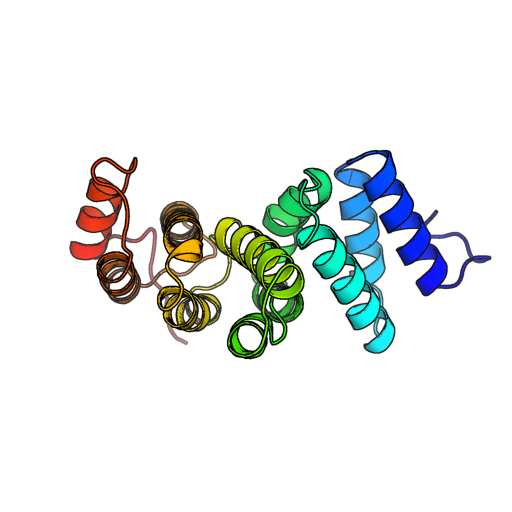 140 ARG A N 1
ATOM 1142 C CA . ARG A 1 140 ? -3.738 4.528 11.760 1.00 97.56 140 ARG A CA 1
ATOM 1143 C C . ARG A 1 140 ? -3.908 4.106 10.298 1.00 97.56 140 ARG A C 1
ATOM 1145 O O . ARG A 1 140 ? -4.987 4.285 9.740 1.00 97.56 140 ARG A O 1
ATOM 1152 N N . SER A 1 141 ? -2.865 3.556 9.684 1.00 97.94 141 SER A N 1
ATOM 1153 C CA . SER A 1 141 ? -2.910 3.087 8.296 1.00 97.94 141 SER A CA 1
ATOM 1154 C C . SER A 1 141 ? -3.768 1.832 8.166 1.00 97.94 141 SER A C 1
ATOM 1156 O O . SER A 1 141 ? -4.568 1.745 7.241 1.00 97.94 1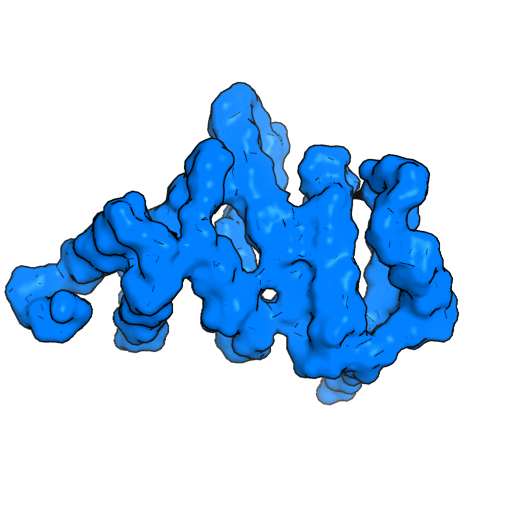41 SER A O 1
ATOM 1158 N N . ILE A 1 142 ? -3.664 0.906 9.126 1.00 98.06 142 ILE A N 1
ATOM 1159 C CA . ILE A 1 142 ? -4.527 -0.282 9.208 1.00 98.06 142 ILE A CA 1
ATOM 1160 C C . ILE A 1 142 ? -5.987 0.142 9.388 1.00 98.06 142 ILE A C 1
ATOM 1162 O O . ILE A 1 142 ? -6.853 -0.329 8.658 1.00 98.06 142 ILE A O 1
ATOM 1166 N N . PHE A 1 143 ? -6.261 1.075 10.304 1.00 97.75 143 PHE A N 1
ATOM 1167 C CA . PHE A 1 143 ? -7.604 1.624 10.490 1.00 97.75 143 PHE A CA 1
ATOM 1168 C C . PHE A 1 143 ? -8.165 2.213 9.189 1.00 97.75 143 PHE A C 1
ATOM 1170 O O . PHE A 1 143 ? -9.284 1.883 8.805 1.00 97.75 143 PHE A O 1
ATOM 1177 N N . GLY A 1 144 ? -7.377 3.028 8.479 1.00 95.88 144 GLY A N 1
ATOM 1178 C CA . GLY A 1 144 ? -7.770 3.579 7.180 1.00 95.88 144 GLY A CA 1
ATOM 1179 C C . GLY A 1 144 ? -8.076 2.496 6.140 1.00 95.88 144 GLY A C 1
ATOM 1180 O O . GLY A 1 144 ? -9.048 2.621 5.400 1.00 95.88 144 GLY A O 1
ATOM 1181 N N . ALA A 1 145 ? -7.303 1.408 6.132 1.00 95.44 145 ALA A N 1
ATOM 1182 C CA . ALA A 1 145 ? -7.526 0.266 5.253 1.00 95.44 145 ALA A CA 1
ATOM 1183 C C . ALA A 1 145 ? -8.856 -0.443 5.547 1.00 95.44 145 ALA A C 1
ATOM 1185 O O . ALA A 1 145 ? -9.636 -0.689 4.630 1.00 95.44 145 ALA A O 1
ATOM 1186 N N . VAL A 1 146 ? -9.140 -0.730 6.824 1.00 95.25 146 VAL A N 1
ATOM 1187 C CA . VAL A 1 146 ? -10.392 -1.376 7.259 1.00 95.25 146 VAL A CA 1
ATOM 1188 C C . VAL A 1 146 ? -11.592 -0.473 6.982 1.00 95.25 146 VAL A C 1
ATOM 1190 O O . VAL A 1 146 ? -12.609 -0.941 6.475 1.00 95.25 146 VAL A O 1
ATOM 1193 N N . LEU A 1 147 ? -11.469 0.829 7.253 1.00 94.44 147 LEU A N 1
ATOM 1194 C CA . LEU A 1 147 ? -12.501 1.814 6.937 1.00 94.44 147 LEU A CA 1
ATOM 1195 C C . LEU A 1 147 ? -12.773 1.860 5.426 1.00 94.44 147 LEU A C 1
ATOM 1197 O O . LEU A 1 147 ? -13.926 1.826 5.000 1.00 94.44 147 LEU A O 1
ATOM 1201 N N . GLY A 1 148 ? -11.714 1.879 4.613 1.00 91.94 148 GLY A N 1
ATOM 1202 C CA . GLY A 1 148 ? -11.811 1.807 3.157 1.00 91.94 148 GLY A CA 1
ATOM 1203 C C . GLY A 1 148 ? -12.511 0.533 2.686 1.00 91.94 148 GLY A C 1
ATOM 1204 O O . GLY A 1 148 ? -13.433 0.624 1.884 1.00 91.94 148 GLY A O 1
ATOM 1205 N N . ALA A 1 149 ? -12.135 -0.622 3.240 1.00 91.38 149 ALA A N 1
ATOM 1206 C CA . ALA A 1 149 ? -12.737 -1.925 2.952 1.00 91.38 149 ALA A CA 1
ATOM 1207 C C . ALA A 1 149 ? -14.216 -2.016 3.335 1.00 91.38 149 ALA A C 1
ATOM 1209 O O . ALA A 1 149 ? -15.015 -2.621 2.624 1.00 91.38 149 ALA A O 1
ATOM 1210 N N . PHE A 1 150 ? -14.606 -1.381 4.438 1.00 90.44 150 PHE A N 1
ATOM 1211 C CA . PHE A 1 150 ? -16.002 -1.312 4.850 1.00 90.44 150 PHE A CA 1
ATOM 1212 C C . PHE A 1 150 ? -16.865 -0.525 3.850 1.00 90.44 150 PHE A C 1
ATOM 1214 O O . PHE A 1 150 ? -17.993 -0.928 3.556 1.00 90.44 150 PHE A O 1
ATOM 1221 N N . PHE A 1 151 ? -16.337 0.571 3.294 1.00 85.19 151 PHE A N 1
ATOM 1222 C CA . PHE A 1 151 ? -17.054 1.392 2.313 1.00 85.19 151 PHE A CA 1
ATOM 1223 C C . PHE A 1 151 ? -16.912 0.900 0.865 1.00 85.19 151 PHE A C 1
ATOM 1225 O O . PHE A 1 151 ? -17.796 1.159 0.041 1.00 85.19 151 PHE A O 1
ATOM 1232 N N . SER A 1 152 ? -15.858 0.148 0.534 1.00 77.00 152 SER A N 1
ATOM 1233 C CA . SER A 1 152 ? -15.642 -0.447 -0.787 1.00 77.00 152 SER A CA 1
ATOM 1234 C C . SER A 1 152 ? -16.453 -1.735 -0.976 1.00 77.00 152 SER A C 1
ATOM 1236 O O . SER A 1 152 ? -15.945 -2.834 -1.179 1.00 77.00 152 SER A O 1
ATOM 1238 N N . SER A 1 153 ? -17.773 -1.570 -0.952 1.00 60.31 153 SER A N 1
ATOM 1239 C CA . SER A 1 153 ? -18.833 -2.590 -1.042 1.00 60.31 153 SER A CA 1
ATOM 1240 C C . SER A 1 153 ? -18.757 -3.670 -2.149 1.00 60.31 153 SER A C 1
ATOM 1242 O O . SER A 1 153 ? -19.680 -4.476 -2.249 1.00 60.31 153 SER A O 1
ATOM 1244 N N . PHE A 1 154 ? -17.715 -3.721 -2.987 1.00 65.81 154 PHE A N 1
ATOM 1245 C CA . PHE A 1 154 ? -17.637 -4.616 -4.150 1.00 65.81 154 PHE A CA 1
ATOM 1246 C C . PHE A 1 154 ? -16.366 -5.468 -4.265 1.00 65.81 154 PHE A C 1
ATOM 1248 O O . PHE A 1 154 ? -16.400 -6.473 -4.981 1.00 65.81 154 PHE A O 1
ATOM 1255 N N . TYR A 1 155 ? -15.253 -5.122 -3.610 1.00 67.88 155 TYR A N 1
ATOM 1256 C CA . TYR A 1 155 ? -13.957 -5.765 -3.901 1.00 67.88 155 TYR A CA 1
ATOM 1257 C C . TYR A 1 155 ? -13.250 -6.371 -2.693 1.00 67.88 155 TYR A C 1
ATOM 1259 O O . TYR A 1 155 ? -12.562 -7.377 -2.854 1.00 67.88 155 TYR A O 1
ATOM 1267 N N . ALA A 1 156 ? -13.446 -5.802 -1.504 1.00 73.94 156 ALA A N 1
ATOM 1268 C CA . ALA A 1 156 ? -12.672 -6.193 -0.336 1.00 73.94 156 ALA A CA 1
ATOM 1269 C C . ALA A 1 156 ? -13.142 -7.498 0.319 1.00 73.94 156 ALA A C 1
ATOM 1271 O O . ALA A 1 156 ? -12.342 -8.126 0.992 1.00 73.94 156 ALA A O 1
ATOM 1272 N N . ASP A 1 157 ? -14.399 -7.924 0.151 1.00 84.69 157 ASP A N 1
ATOM 1273 C CA . ASP A 1 157 ? -14.957 -9.119 0.816 1.00 84.69 157 ASP A CA 1
ATOM 1274 C C . ASP A 1 157 ? -14.649 -9.173 2.331 1.00 84.69 157 ASP A C 1
ATOM 1276 O O . ASP A 1 157 ? -14.291 -10.217 2.878 1.00 84.69 157 ASP A O 1
ATOM 1280 N N . LEU A 1 158 ? -14.752 -8.017 2.999 1.00 89.56 158 LEU A N 1
ATOM 1281 C CA . LEU A 1 158 ? -14.431 -7.824 4.416 1.00 89.56 158 LEU A CA 1
ATOM 1282 C C . LEU A 1 158 ? -15.187 -8.822 5.310 1.00 89.56 158 LEU A C 1
ATOM 1284 O O . LEU A 1 158 ? -16.420 -8.848 5.286 1.00 89.56 158 LEU A O 1
ATOM 1288 N N . ASP A 1 159 ? -14.471 -9.561 6.162 1.00 91.81 159 ASP A N 1
ATOM 1289 C CA . ASP A 1 159 ? -15.084 -10.309 7.264 1.00 91.81 159 ASP A CA 1
ATOM 1290 C C . ASP A 1 159 ? -15.332 -9.369 8.464 1.00 91.81 159 ASP A C 1
ATOM 1292 O O . ASP A 1 159 ? -14.369 -8.866 9.054 1.00 91.81 159 ASP A O 1
ATOM 1296 N N . PRO A 1 160 ? -16.596 -9.110 8.864 1.00 92.62 160 PRO A N 1
ATOM 1297 C CA . PRO A 1 160 ? -16.892 -8.182 9.954 1.00 92.62 160 PRO A CA 1
ATOM 1298 C C . PRO A 1 160 ? -16.313 -8.599 11.306 1.00 92.62 160 PRO A C 1
ATOM 1300 O O . PRO A 1 160 ? -15.898 -7.744 12.088 1.00 92.62 160 PRO A O 1
ATOM 1303 N N . ALA A 1 161 ? -16.307 -9.900 11.604 1.00 93.50 161 ALA A N 1
ATOM 1304 C CA . ALA A 1 161 ? -15.892 -10.405 12.904 1.00 93.50 161 ALA A CA 1
ATOM 1305 C C . ALA A 1 161 ? -14.373 -10.303 13.057 1.00 93.50 161 ALA A C 1
ATOM 1307 O O . ALA A 1 161 ? -13.890 -9.805 14.078 1.00 93.50 161 ALA A O 1
ATOM 1308 N N . GLU A 1 162 ? -13.624 -10.708 12.030 1.00 95.44 162 GLU A N 1
ATOM 1309 C CA . GLU A 1 162 ? -12.168 -10.554 12.011 1.00 95.44 162 GLU A CA 1
ATOM 1310 C C . GLU A 1 162 ? -11.754 -9.081 11.987 1.00 95.44 162 GLU A C 1
ATOM 1312 O O . GLU A 1 162 ? -10.849 -8.687 12.725 1.00 95.44 162 GLU A O 1
ATOM 1317 N N . ALA A 1 163 ? -12.432 -8.249 11.190 1.00 95.44 163 ALA A N 1
ATOM 1318 C CA . ALA A 1 163 ? -12.154 -6.819 11.117 1.00 95.44 163 ALA A CA 1
ATOM 1319 C C . ALA A 1 163 ? -12.402 -6.124 12.461 1.00 95.44 163 ALA A C 1
ATOM 1321 O O . ALA A 1 163 ? -11.565 -5.344 12.912 1.00 95.44 163 ALA A O 1
ATOM 1322 N N . HIS A 1 164 ? -13.511 -6.436 13.139 1.00 96.44 164 HIS A N 1
ATOM 1323 C CA . HIS A 1 164 ? -13.785 -5.908 14.474 1.00 96.44 164 HIS A CA 1
ATOM 1324 C C . HIS A 1 164 ? -12.725 -6.359 15.485 1.00 96.44 164 HIS A C 1
ATOM 1326 O O . HIS A 1 164 ? -12.199 -5.533 16.228 1.00 96.44 164 HIS A O 1
ATOM 1332 N N . ALA A 1 165 ? -12.361 -7.646 15.489 1.00 96.75 165 ALA A N 1
ATOM 1333 C CA . ALA A 1 165 ? -11.319 -8.163 16.371 1.00 96.75 165 ALA A CA 1
ATOM 1334 C C . ALA A 1 165 ? -9.975 -7.456 16.143 1.00 96.75 165 ALA A C 1
ATOM 1336 O O . ALA A 1 165 ? -9.317 -7.078 17.109 1.00 96.75 165 ALA A O 1
ATOM 1337 N N . LEU A 1 166 ? -9.602 -7.218 14.882 1.00 97.31 166 LEU A N 1
ATOM 1338 C CA . LEU A 1 166 ? -8.412 -6.453 14.524 1.00 97.31 166 LEU A CA 1
ATOM 1339 C C . LEU A 1 166 ? -8.492 -5.012 15.047 1.00 97.31 166 LEU A C 1
ATOM 1341 O O . LEU A 1 166 ? -7.531 -4.557 15.663 1.00 97.31 166 LEU A O 1
ATOM 1345 N N . LEU A 1 167 ? -9.616 -4.309 14.859 1.00 96.62 167 LEU A N 1
ATOM 1346 C CA . LEU A 1 167 ? -9.781 -2.929 15.340 1.00 96.62 167 LEU A CA 1
ATOM 1347 C C . LEU A 1 167 ? -9.555 -2.800 16.849 1.00 96.62 167 LEU A C 1
ATOM 1349 O O . LEU A 1 167 ? -8.941 -1.832 17.285 1.00 96.62 167 LEU A O 1
ATOM 1353 N N . LEU A 1 168 ? -9.986 -3.788 17.637 1.00 96.12 168 LEU A N 1
ATOM 1354 C CA . LEU A 1 168 ? -9.786 -3.804 19.090 1.00 96.12 168 LEU A CA 1
ATOM 1355 C C . LEU A 1 168 ? -8.312 -3.935 19.509 1.00 96.12 168 LEU A C 1
ATOM 1357 O O . LEU A 1 168 ? -7.987 -3.673 20.666 1.00 96.12 168 LEU A O 1
ATOM 1361 N N . THR A 1 169 ? -7.422 -4.341 18.599 1.00 96.81 1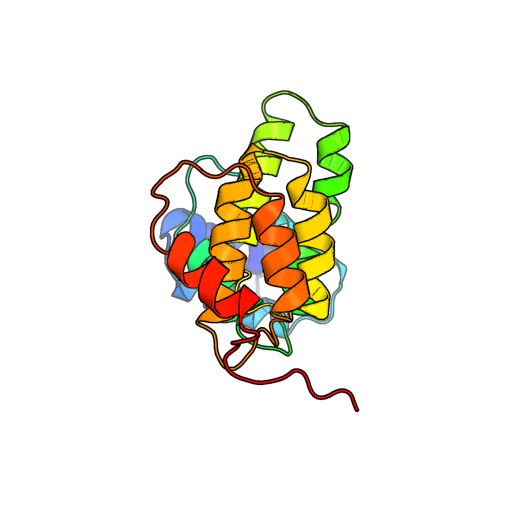69 THR A N 1
ATOM 1362 C CA . THR A 1 169 ? -5.974 -4.425 18.860 1.00 96.81 169 THR A CA 1
ATOM 1363 C C . THR A 1 169 ? -5.221 -3.130 18.560 1.00 96.81 169 THR A C 1
ATOM 1365 O O . THR A 1 169 ? -4.060 -3.002 18.946 1.00 96.81 169 THR A O 1
ATOM 1368 N N . LEU A 1 170 ? -5.853 -2.179 17.866 1.00 97.31 170 LEU A N 1
ATOM 1369 C CA . LEU A 1 170 ? -5.208 -0.943 17.435 1.00 97.31 170 LEU A CA 1
ATOM 1370 C C . LEU A 1 170 ? -5.275 0.110 18.545 1.00 97.31 170 LEU A C 1
ATOM 1372 O O . LEU A 1 170 ? -6.339 0.400 19.088 1.00 97.31 170 LEU A O 1
ATOM 1376 N N . ASP A 1 171 ? -4.138 0.731 18.839 1.00 96.31 171 ASP A N 1
ATOM 1377 C CA . ASP A 1 171 ? -4.035 1.878 19.736 1.00 96.31 171 ASP A CA 1
ATOM 1378 C C . ASP A 1 171 ? -4.329 3.161 18.947 1.00 96.31 171 ASP A C 1
ATOM 1380 O O . ASP A 1 171 ? -3.457 3.768 18.316 1.00 96.31 171 ASP A O 1
ATOM 1384 N N . LEU A 1 172 ? -5.610 3.532 18.908 1.00 95.44 172 LEU A N 1
ATOM 1385 C CA . LEU A 1 172 ? -6.103 4.708 18.196 1.00 95.44 172 LEU A CA 1
ATOM 1386 C C . LEU A 1 172 ? -6.523 5.798 19.193 1.00 95.44 172 LEU A C 1
ATOM 1388 O O . LEU A 1 172 ? -7.180 5.497 20.193 1.00 95.44 172 LEU A O 1
ATOM 1392 N N . PRO A 1 173 ? -6.219 7.083 18.922 1.00 93.69 173 PRO A N 1
ATOM 1393 C CA . PRO A 1 173 ? -6.670 8.175 19.773 1.00 93.69 173 PRO A CA 1
ATOM 1394 C C . PRO A 1 173 ? -8.193 8.193 19.934 1.00 93.69 173 PRO A C 1
ATOM 1396 O O . PRO A 1 173 ? -8.942 7.993 18.972 1.00 93.69 173 PRO A O 1
ATOM 1399 N N . SER A 1 174 ? -8.659 8.507 21.142 1.00 88.62 174 SER A N 1
ATOM 1400 C CA . SER A 1 174 ? -10.084 8.718 21.403 1.00 88.62 174 SER A CA 1
ATOM 1401 C C . SER A 1 174 ? -10.643 9.836 20.515 1.00 88.62 174 SER A C 1
ATOM 1403 O O . SER A 1 174 ? -10.011 10.879 20.352 1.00 88.62 174 SER A O 1
ATOM 1405 N N . GLY A 1 175 ? -11.833 9.623 19.948 1.00 88.25 175 GLY A N 1
ATOM 1406 C CA . GLY A 1 175 ? -12.443 10.561 19.000 1.00 88.25 175 GLY A CA 1
ATOM 1407 C C . GLY A 1 175 ? -11.867 10.490 17.583 1.00 88.25 175 GLY A C 1
ATOM 1408 O O . GLY A 1 175 ? -12.093 11.411 16.799 1.00 88.25 175 GLY A O 1
ATOM 1409 N N . THR A 1 176 ? -11.132 9.424 17.240 1.00 93.81 176 THR A N 1
ATOM 1410 C CA . THR A 1 176 ? -10.810 9.119 15.839 1.00 93.81 176 THR A CA 1
ATOM 1411 C C . THR A 1 176 ? -12.110 9.042 15.038 1.00 93.81 176 THR A C 1
ATOM 1413 O O . THR A 1 176 ? -13.015 8.279 15.374 1.00 93.81 176 THR A O 1
ATOM 1416 N N . GLU A 1 177 ? -12.206 9.867 13.998 1.00 94.06 177 GLU A N 1
ATOM 1417 C CA . GLU A 1 177 ? -13.389 9.960 13.144 1.00 94.06 177 GLU A CA 1
ATOM 1418 C C . GLU A 1 177 ? -13.782 8.577 12.600 1.00 94.06 177 GLU A C 1
ATOM 1420 O O . GLU A 1 177 ? -12.920 7.788 12.216 1.00 94.06 177 GLU A O 1
ATOM 1425 N N . HIS A 1 178 ? -15.084 8.280 12.600 1.00 93.88 178 HIS A N 1
ATOM 1426 C CA . HIS A 1 178 ? -15.682 7.001 12.190 1.00 93.88 178 HIS A CA 1
ATOM 1427 C C . HIS A 1 178 ? -15.321 5.756 13.016 1.00 93.88 178 HIS A C 1
ATOM 1429 O O . HIS A 1 178 ? -15.906 4.707 12.761 1.00 93.88 178 HIS A O 1
ATOM 1435 N N . LEU A 1 179 ? -14.426 5.822 14.010 1.00 94.44 179 LEU A N 1
ATOM 1436 C CA . LEU A 1 179 ? -14.008 4.629 14.760 1.00 94.44 179 LEU A CA 1
ATOM 1437 C C . LEU A 1 179 ? -15.175 3.961 15.500 1.00 94.44 179 LEU A C 1
ATOM 1439 O O . LEU A 1 179 ? -15.385 2.758 15.349 1.00 94.44 179 LEU A O 1
ATOM 1443 N N . ASP A 1 180 ? -15.951 4.737 16.257 1.00 93.44 180 ASP A N 1
ATOM 1444 C CA . ASP A 1 180 ? -17.070 4.207 17.045 1.00 93.44 180 ASP A CA 1
ATOM 1445 C C . ASP A 1 180 ? -18.177 3.638 16.144 1.00 93.44 180 ASP A C 1
ATOM 1447 O O . ASP A 1 180 ? -18.723 2.568 16.415 1.00 93.44 180 ASP A O 1
ATOM 1451 N N . GLU A 1 181 ? -18.476 4.330 15.040 1.00 93.56 181 GLU A N 1
ATOM 1452 C CA . GLU A 1 181 ? -19.469 3.905 14.050 1.00 93.56 181 GLU A CA 1
ATOM 1453 C C . GLU A 1 181 ? -19.039 2.616 13.339 1.00 93.56 181 GLU A C 1
ATOM 1455 O O . GLU A 1 181 ? -19.813 1.659 13.264 1.00 93.56 181 GLU A O 1
ATOM 1460 N N . LEU A 1 182 ? -17.796 2.564 12.851 1.00 94.06 182 LEU A N 1
ATOM 1461 C CA . LEU A 1 182 ? -17.238 1.388 12.191 1.00 94.06 182 LEU A CA 1
ATOM 1462 C C . LEU A 1 182 ? -17.223 0.190 13.144 1.00 94.06 182 LEU A C 1
ATOM 1464 O O . LEU A 1 182 ? -17.699 -0.884 12.785 1.00 94.06 182 LEU A O 1
ATOM 1468 N N . SER A 1 183 ? -16.727 0.381 14.368 1.00 94.31 183 SER A N 1
ATOM 1469 C CA . SER A 1 183 ? -16.666 -0.667 15.388 1.00 94.31 183 SER A CA 1
ATOM 1470 C C . SER A 1 183 ? -18.056 -1.232 15.702 1.00 94.31 183 SER A C 1
ATOM 1472 O O . SER A 1 183 ? -18.257 -2.447 15.651 1.00 94.31 183 SER A O 1
ATOM 1474 N N . ALA A 1 184 ? -19.052 -0.365 15.918 1.00 93.50 184 ALA A N 1
ATOM 1475 C CA . ALA A 1 184 ? -20.429 -0.781 16.175 1.00 93.50 184 ALA A CA 1
ATOM 1476 C C . ALA A 1 184 ? -21.046 -1.560 15.000 1.00 93.50 184 ALA A C 1
ATOM 1478 O O . ALA A 1 184 ? -21.707 -2.580 15.214 1.00 93.50 184 ALA A O 1
ATOM 1479 N N . ASN A 1 185 ? -20.816 -1.112 13.762 1.00 93.38 185 ASN A N 1
ATOM 1480 C CA . ASN A 1 185 ? -21.326 -1.785 12.568 1.00 93.38 185 ASN A CA 1
ATOM 1481 C C . ASN A 1 185 ? -20.704 -3.176 12.384 1.00 93.38 185 ASN A C 1
ATOM 1483 O O . ASN A 1 185 ? -21.432 -4.147 12.169 1.00 93.38 185 ASN A O 1
ATOM 1487 N N . LEU A 1 186 ? -19.381 -3.293 12.524 1.00 93.56 186 LEU A N 1
ATOM 1488 C CA . LEU A 1 186 ? -18.681 -4.571 12.396 1.00 93.56 186 LEU A CA 1
ATOM 1489 C C . LEU A 1 186 ? -19.070 -5.548 13.516 1.00 93.56 186 LEU A C 1
ATOM 1491 O O . LEU A 1 186 ? -19.316 -6.721 13.243 1.00 93.56 186 LEU A O 1
ATOM 1495 N N . ALA A 1 187 ? -19.223 -5.066 14.755 1.00 93.31 187 ALA A N 1
ATOM 1496 C CA . ALA A 1 187 ? -19.692 -5.872 15.885 1.00 93.31 187 ALA A CA 1
ATOM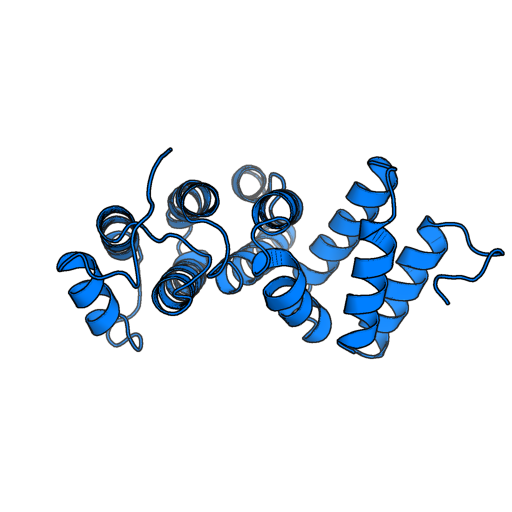 1497 C C . ALA A 1 187 ? -21.113 -6.426 15.676 1.00 93.31 187 ALA A C 1
ATOM 1499 O O . ALA A 1 187 ? -21.427 -7.528 16.125 1.00 93.31 187 ALA A O 1
ATOM 1500 N N . ALA A 1 188 ? -21.969 -5.682 14.972 1.00 91.19 188 ALA A N 1
ATOM 1501 C CA . ALA A 1 188 ? -23.303 -6.128 14.575 1.00 91.19 188 ALA A CA 1
ATOM 1502 C C . ALA A 1 188 ? -23.298 -7.060 13.343 1.00 91.19 188 ALA A C 1
ATOM 1504 O O . ALA A 1 188 ? -24.361 -7.506 12.909 1.00 91.19 188 ALA A O 1
ATOM 1505 N N . GLY A 1 189 ? -22.123 -7.369 12.784 1.00 86.31 189 GLY A N 1
ATOM 1506 C CA . GLY A 1 189 ? -21.966 -8.223 11.609 1.00 86.31 189 GLY A CA 1
ATOM 1507 C C . GLY A 1 189 ? -22.280 -7.523 10.287 1.00 86.31 189 GLY A C 1
ATOM 1508 O O . GLY A 1 189 ? -22.420 -8.193 9.263 1.00 86.31 189 GLY A O 1
ATOM 1509 N N . TYR A 1 190 ? -22.405 -6.192 10.277 1.00 81.75 190 TYR A N 1
ATOM 1510 C CA . TYR A 1 190 ? -22.622 -5.459 9.038 1.00 81.75 190 TYR A CA 1
ATOM 1511 C C . TYR A 1 190 ? -21.317 -5.369 8.247 1.00 81.75 190 TYR A C 1
ATOM 1513 O O . TYR A 1 190 ? -20.339 -4.771 8.681 1.00 81.75 190 TYR A O 1
ATOM 1521 N N . CYS A 1 191 ? -21.342 -5.921 7.041 1.00 71.75 191 CYS A N 1
ATOM 1522 C CA . CYS A 1 191 ? -20.496 -5.509 5.928 1.00 71.75 191 CYS A CA 1
ATOM 1523 C C . CYS A 1 191 ? -21.399 -5.271 4.721 1.00 71.75 191 CYS A C 1
ATOM 1525 O O . CYS A 1 191 ? -22.482 -5.860 4.601 1.00 71.75 191 CYS A O 1
ATOM 1527 N N . HIS A 1 192 ? -20.947 -4.449 3.781 1.00 62.72 192 HIS A N 1
ATOM 1528 C CA . HIS A 1 192 ? -21.555 -4.417 2.462 1.00 62.72 192 HIS A CA 1
ATOM 1529 C C . HIS A 1 192 ? -21.204 -5.718 1.695 1.00 62.72 192 HIS A C 1
ATOM 1531 O O . HIS A 1 192 ? -20.317 -5.731 0.860 1.00 62.72 192 HIS A O 1
ATOM 1537 N N . ARG A 1 193 ? -21.945 -6.798 2.007 1.00 51.81 193 ARG A N 1
ATOM 1538 C CA . ARG A 1 193 ? -22.046 -8.133 1.366 1.00 51.81 193 ARG A CA 1
ATOM 1539 C C . ARG A 1 193 ? -20.814 -9.067 1.349 1.00 51.81 193 ARG A C 1
ATOM 1541 O O . ARG A 1 193 ? -19.976 -9.010 0.467 1.00 51.81 193 ARG A O 1
ATOM 1548 N N . SER A 1 194 ? -20.890 -10.048 2.255 1.00 45.25 194 SER A N 1
ATOM 1549 C CA . SER A 1 194 ? -20.745 -11.514 2.101 1.00 45.25 194 SER A CA 1
ATOM 1550 C C . SER A 1 194 ? -19.696 -12.086 1.132 1.00 45.25 194 SER A C 1
ATOM 1552 O O . SER A 1 194 ? -19.975 -12.297 -0.047 1.00 45.25 194 SER A O 1
ATOM 1554 N N . CYS A 1 195 ? -18.576 -12.535 1.700 1.00 38.72 195 CYS A N 1
ATOM 1555 C CA . CYS A 1 195 ? -17.722 -13.581 1.138 1.00 38.72 195 CYS A CA 1
ATOM 1556 C C . CYS A 1 195 ? -18.560 -14.869 0.943 1.00 38.72 195 CYS A C 1
ATOM 1558 O O . CYS A 1 195 ? -19.061 -15.434 1.918 1.00 38.72 195 CYS A O 1
ATOM 1560 N N . VAL A 1 196 ? -18.782 -15.309 -0.301 1.00 35.41 196 VAL A N 1
ATOM 1561 C CA . VAL A 1 196 ? -19.360 -16.632 -0.605 1.00 35.41 196 VAL A CA 1
ATOM 1562 C C . VAL A 1 196 ? -18.190 -17.555 -0.947 1.00 35.41 196 VAL A C 1
ATOM 1564 O O . VAL A 1 196 ? -17.528 -17.297 -1.950 1.00 35.41 196 VAL A O 1
ATOM 1567 N N . PRO A 1 197 ? -17.901 -18.598 -0.152 1.00 39.19 197 PRO A N 1
ATOM 1568 C CA . PRO A 1 197 ? -16.942 -19.615 -0.556 1.00 39.19 197 PRO A CA 1
ATOM 1569 C C . PRO A 1 197 ? -17.567 -20.503 -1.643 1.00 39.19 197 PRO A C 1
ATOM 1571 O O . PRO A 1 197 ? -18.710 -20.943 -1.487 1.00 39.19 197 PRO A O 1
ATOM 1574 N N . GLU A 1 198 ? -16.825 -20.746 -2.728 1.00 37.09 198 GLU A N 1
ATOM 1575 C CA . GLU A 1 198 ? -17.071 -21.867 -3.654 1.00 37.09 198 GLU A CA 1
ATOM 1576 C C . GLU A 1 198 ? -16.750 -23.218 -2.999 1.00 37.09 198 GLU A C 1
ATOM 1578 O O . GLU A 1 198 ? -15.771 -23.290 -2.217 1.00 37.09 198 GLU A O 1
#

Solvent-accessible surface area (backbone atoms only — not comparable to full-atom values): 10770 Å² total; per-residue (Å²): 113,91,80,46,83,89,51,53,74,66,54,40,52,54,49,34,49,51,46,27,74,73,63,49,34,48,66,42,42,50,52,46,50,61,53,55,75,71,56,86,54,65,69,61,51,51,50,50,43,51,57,51,43,54,49,44,26,41,95,66,75,49,60,14,53,59,48,42,45,28,65,69,31,19,44,41,81,91,38,8,58,67,44,52,49,56,63,48,63,64,47,79,67,50,51,79,76,45,58,72,68,65,27,52,27,50,49,46,26,51,35,54,51,37,44,40,39,13,31,24,40,30,92,68,43,48,66,54,49,62,61,45,52,78,39,71,93,34,27,68,21,45,50,43,12,53,55,38,20,54,70,36,55,84,47,3,50,53,53,24,63,61,51,34,59,51,55,76,65,45,84,68,67,89,85,49,82,64,48,68,60,51,46,54,39,15,70,72,59,51,53,54,64,75,70,76,85,133

Organism: NCBI:txid2493553

Mean predicted aligned error: 4.6 Å

Sequence (198 aa):
MFDDKHLTARERIRLGYGFVDLLDDYWAAVQLRWFIRRQTDPELTEWFWAEYRSRLAEPQALHALTYCMSVDWLEDRNTAAPAFEALLADDLERLKHLDGEAREATLRRISRILSASGNVPWCVAAPVYQEASAVPSLHRSIFGAVLGAFFSSFYADLDPAEAHALLLTLDLPSGTEHLDELSANLAAGYCHRSCVPE

Foldseek 3Di:
DLPPPVDDLLRSLVVLVVCCVVPLDLVSVVVSVVSLVPDPDPVSNLVSLVSLLQQLLDPDHSPSSLVCLQVVAQQDQVRNQVSLCSQLPCLLVVLVVDDDSVNSSSLSSVLSSLLRNLQHACVRCLVVLVSCLVPQSNLVSPVNSLVSVQPSLPGHQDFLVSSLVSLVSHDDDPPPPCSVVSNVCSVVRDGSDDDDDD

Secondary structure (DSSP, 8-state):
-TT-TTS-HHHHHHHHHHHHHHH--HHHHHHHHHHHTT---HHHHHHHHHHHHHHHHSSSPPHHHHHHIIIIISSSHHHHHHHHHHHHTTHHHHHTT--HHHHHHHHHHHHHHHHHGGGS-HHHHHHHHHHHTTSGGGHHHHHHHHHHHHH-TTT----HHHHHHHHTTS---TT-TTHHHHHHHHHTT--SS-----